Protein AF-A0A7C3X328-F1 (afdb_monomer_lite)

Radius of gyration: 36.46 Å; chains: 1; bounding box: 79×34×87 Å

Structure (mmCIF, N/CA/C/O backbone):
data_AF-A0A7C3X328-F1
#
_entry.id   AF-A0A7C3X328-F1
#
loop_
_atom_site.group_PDB
_atom_site.id
_atom_site.type_symbol
_atom_site.label_atom_id
_atom_site.label_alt_id
_atom_site.label_comp_id
_atom_site.label_asym_id
_atom_site.label_entity_id
_atom_site.label_seq_id
_atom_site.pdbx_PDB_ins_code
_atom_site.Cartn_x
_atom_site.Cartn_y
_atom_site.Cartn_z
_atom_site.occupancy
_atom_site.B_iso_or_equiv
_atom_site.auth_seq_id
_atom_site.auth_comp_id
_atom_site.auth_asym_id
_atom_site.auth_atom_id
_atom_site.pdbx_PDB_model_num
ATOM 1 N N . MET A 1 1 ? 46.454 16.426 -43.857 1.00 57.41 1 MET A N 1
ATOM 2 C CA . MET A 1 1 ? 45.225 17.200 -43.530 1.00 57.41 1 MET A CA 1
ATOM 3 C C . MET A 1 1 ? 44.021 16.887 -44.427 1.00 57.41 1 MET A C 1
ATOM 5 O O . MET A 1 1 ? 42.983 16.541 -43.884 1.00 57.41 1 MET A O 1
ATOM 9 N N . ARG A 1 2 ? 44.118 16.947 -45.769 1.00 66.56 2 ARG A N 1
ATOM 10 C CA . ARG A 1 2 ? 42.966 16.691 -46.671 1.00 66.56 2 ARG A CA 1
ATOM 11 C C . ARG A 1 2 ? 42.372 15.274 -46.568 1.00 66.56 2 ARG A C 1
ATOM 13 O O . ARG A 1 2 ? 41.157 15.140 -46.551 1.00 66.56 2 ARG A O 1
ATOM 20 N N . ALA A 1 3 ? 43.210 14.244 -46.421 1.00 64.88 3 ALA A N 1
ATOM 21 C CA . ALA A 1 3 ? 42.753 12.857 -46.271 1.00 64.88 3 ALA A CA 1
ATOM 22 C C . ALA A 1 3 ? 41.979 12.622 -44.959 1.00 64.88 3 ALA A C 1
ATOM 24 O O . ALA A 1 3 ? 40.933 11.988 -44.963 1.00 64.88 3 ALA A O 1
ATOM 25 N N . PHE A 1 4 ? 42.446 13.211 -43.851 1.00 67.94 4 PHE A N 1
ATOM 26 C CA . PHE A 1 4 ? 41.772 13.146 -42.551 1.00 67.94 4 PHE A CA 1
ATOM 27 C C . PHE A 1 4 ? 40.392 13.816 -42.577 1.00 67.94 4 PHE A C 1
ATOM 29 O O . PHE A 1 4 ? 39.436 13.264 -42.045 1.00 67.94 4 PHE A O 1
ATOM 36 N N . LEU A 1 5 ? 40.269 14.972 -43.241 1.00 73.56 5 LEU A N 1
ATOM 37 C CA . LEU A 1 5 ? 38.984 15.659 -43.405 1.00 73.56 5 LEU A CA 1
ATOM 38 C C . LEU A 1 5 ? 38.023 14.867 -44.300 1.00 73.56 5 LEU A C 1
ATOM 40 O O . LEU A 1 5 ? 36.834 14.825 -44.009 1.00 73.56 5 LEU A O 1
ATOM 44 N N . PHE A 1 6 ? 38.532 14.206 -45.344 1.00 73.25 6 PHE A N 1
ATOM 45 C CA . PHE A 1 6 ? 37.731 13.335 -46.205 1.00 73.25 6 PHE A CA 1
ATOM 46 C C . PHE A 1 6 ? 37.203 12.110 -45.445 1.00 73.25 6 PHE A C 1
ATOM 48 O O . PHE A 1 6 ? 36.004 11.868 -45.461 1.00 73.25 6 PHE A O 1
ATOM 55 N N . LEU A 1 7 ? 38.066 11.41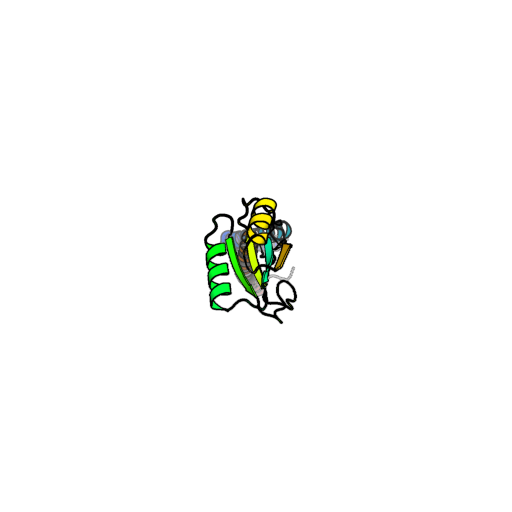3 -44.699 1.00 65.81 7 LEU A N 1
ATOM 56 C CA . LEU A 1 7 ? 37.684 10.279 -43.846 1.00 65.81 7 LEU A CA 1
ATOM 57 C C . LEU A 1 7 ? 36.681 10.683 -42.766 1.00 65.81 7 LEU A C 1
ATOM 59 O O . LEU A 1 7 ? 35.662 10.032 -42.589 1.00 65.81 7 LEU A O 1
ATOM 63 N N . SER A 1 8 ? 36.935 11.800 -42.082 1.00 70.75 8 SER A N 1
ATOM 64 C CA . SER A 1 8 ? 36.014 12.337 -41.075 1.00 70.75 8 SER A CA 1
ATOM 65 C C . SER A 1 8 ? 34.644 12.646 -41.677 1.00 70.75 8 SER A C 1
ATOM 67 O O . SER A 1 8 ? 33.624 12.334 -41.069 1.00 70.75 8 SER A O 1
ATOM 69 N N . ALA A 1 9 ? 34.613 13.252 -42.868 1.00 75.12 9 ALA A N 1
ATOM 70 C CA . ALA A 1 9 ? 33.378 13.606 -43.555 1.00 75.12 9 ALA A CA 1
ATOM 71 C C . ALA A 1 9 ? 32.614 12.371 -44.048 1.00 75.12 9 ALA A C 1
ATOM 73 O O . ALA A 1 9 ? 31.391 12.335 -43.911 1.00 75.12 9 ALA A O 1
ATOM 74 N N . ASP A 1 10 ? 33.308 11.362 -44.578 1.00 69.44 10 ASP A N 1
ATOM 75 C CA . ASP A 1 10 ? 32.685 10.131 -45.070 1.00 69.44 10 ASP A CA 1
ATOM 76 C C . ASP A 1 10 ? 32.176 9.263 -43.910 1.00 69.44 10 ASP A C 1
ATOM 78 O O . ASP A 1 10 ? 31.030 8.813 -43.932 1.00 69.44 10 ASP A O 1
ATOM 82 N N . PHE A 1 11 ? 32.931 9.191 -42.810 1.00 67.19 11 PHE A N 1
ATOM 83 C CA . PHE A 1 11 ? 32.498 8.577 -41.555 1.00 67.19 11 PHE A CA 1
ATOM 84 C C . PHE A 1 11 ? 31.273 9.283 -40.949 1.00 67.19 11 PHE A C 1
ATOM 86 O O . PHE A 1 11 ? 30.344 8.630 -40.455 1.00 67.19 11 PHE A O 1
ATOM 93 N N . LEU A 1 12 ? 31.217 10.622 -41.006 1.00 70.12 12 LEU A N 1
ATOM 94 C CA . LEU A 1 12 ? 30.035 11.391 -40.594 1.00 70.12 12 LEU A CA 1
ATOM 95 C C . LEU A 1 12 ? 28.830 11.060 -41.483 1.00 70.12 12 LEU A C 1
ATOM 97 O O . LEU A 1 12 ? 27.720 10.864 -40.987 1.00 70.12 12 LEU A O 1
ATOM 101 N N . ARG A 1 13 ? 29.048 10.955 -42.796 1.00 71.62 13 ARG A N 1
ATOM 102 C CA . ARG A 1 13 ? 28.016 10.636 -43.794 1.00 71.62 13 ARG A CA 1
ATOM 103 C C . ARG A 1 13 ? 27.502 9.202 -43.655 1.00 71.62 13 ARG A C 1
ATOM 105 O O . ARG A 1 13 ? 26.303 8.957 -43.806 1.00 71.62 13 ARG A O 1
ATOM 112 N N . ALA A 1 14 ? 28.378 8.265 -43.308 1.00 66.25 14 ALA A N 1
ATOM 113 C CA . ALA A 1 14 ? 28.040 6.882 -43.003 1.00 66.25 14 ALA A CA 1
ATOM 114 C C . ALA A 1 14 ? 27.267 6.765 -41.677 1.00 66.25 14 ALA A C 1
ATOM 116 O O . ALA A 1 14 ? 26.292 6.013 -41.601 1.00 66.25 14 ALA A O 1
ATOM 117 N N . ASN A 1 15 ? 27.614 7.565 -40.660 1.00 67.00 15 ASN A N 1
ATOM 118 C CA . ASN A 1 15 ? 26.839 7.660 -39.416 1.00 67.00 15 ASN A CA 1
ATOM 119 C C . ASN A 1 15 ? 25.475 8.338 -39.605 1.00 67.00 15 ASN A C 1
ATOM 121 O O . ASN A 1 15 ? 24.513 7.946 -38.949 1.00 67.00 15 ASN A O 1
ATOM 125 N N . LEU A 1 16 ? 25.337 9.280 -40.544 1.00 69.94 16 LEU A N 1
ATOM 126 C CA . LEU A 1 16 ? 24.045 9.870 -40.927 1.00 69.94 16 LEU A CA 1
ATOM 127 C C . LEU A 1 16 ? 23.053 8.816 -41.447 1.00 69.94 16 LEU A C 1
ATOM 129 O O . LEU A 1 16 ? 21.856 8.921 -41.189 1.00 69.94 16 LEU A O 1
ATOM 133 N N . ARG A 1 17 ? 23.524 7.733 -42.084 1.00 69.88 17 ARG A N 1
ATOM 134 C CA . ARG A 1 17 ? 22.663 6.584 -42.443 1.00 69.88 17 ARG A CA 1
ATOM 135 C C . ARG A 1 17 ? 22.173 5.796 -41.221 1.00 69.88 17 ARG A C 1
ATOM 137 O O . ARG A 1 17 ? 21.208 5.045 -41.322 1.00 69.88 17 ARG A O 1
ATOM 144 N N . GLN A 1 18 ? 22.810 5.978 -40.066 1.00 71.00 18 GLN A N 1
ATOM 145 C CA . GLN A 1 18 ? 22.408 5.425 -38.770 1.00 71.00 18 GLN A CA 1
ATOM 146 C C . GLN A 1 18 ? 21.714 6.462 -37.874 1.00 71.00 18 GLN A C 1
ATOM 148 O O . GLN A 1 18 ? 21.422 6.153 -36.716 1.00 71.00 18 GLN A O 1
ATOM 153 N N . ALA A 1 19 ? 21.398 7.656 -38.399 1.00 77.38 19 ALA A N 1
ATOM 154 C CA . ALA A 1 19 ? 20.829 8.769 -37.639 1.00 77.38 19 ALA A CA 1
ATOM 155 C C . ALA A 1 19 ? 19.599 8.363 -36.822 1.00 77.38 19 ALA A C 1
ATOM 157 O O . ALA A 1 19 ? 19.470 8.781 -35.680 1.00 77.38 19 ALA A O 1
ATOM 158 N N . LEU A 1 20 ? 18.743 7.483 -37.352 1.00 78.62 20 LEU A N 1
ATOM 159 C CA . LEU A 1 20 ? 17.569 6.993 -36.629 1.00 78.62 20 LEU A CA 1
ATOM 160 C C . LEU A 1 20 ? 17.945 6.183 -35.375 1.00 78.62 20 LEU A C 1
ATOM 162 O O . LEU A 1 20 ? 17.339 6.353 -34.326 1.00 78.62 20 LEU A O 1
ATOM 166 N N . THR A 1 21 ? 18.968 5.325 -35.457 1.00 78.00 21 THR A N 1
ATOM 167 C CA . THR A 1 21 ? 19.439 4.536 -34.302 1.00 78.00 21 THR A CA 1
ATOM 168 C C . THR A 1 21 ? 20.101 5.434 -33.257 1.00 78.00 21 THR A C 1
ATOM 170 O O . THR A 1 21 ? 19.867 5.259 -32.065 1.00 78.00 21 THR A O 1
ATOM 173 N N . ILE A 1 22 ? 20.883 6.421 -33.703 1.00 78.62 22 ILE A N 1
ATOM 174 C CA . ILE A 1 22 ? 21.538 7.400 -32.826 1.00 78.62 22 ILE A CA 1
ATOM 175 C C . ILE A 1 22 ? 20.495 8.295 -32.145 1.00 78.62 22 ILE A C 1
ATOM 177 O O . ILE A 1 22 ? 20.574 8.527 -30.945 1.00 78.62 22 ILE A O 1
ATOM 181 N N . LEU A 1 23 ? 19.479 8.745 -32.880 1.00 84.00 23 LEU A N 1
ATOM 182 C CA . LEU A 1 23 ? 18.392 9.566 -32.353 1.00 84.00 23 LEU A CA 1
ATOM 183 C C . LEU A 1 23 ? 17.562 8.800 -31.318 1.00 84.00 23 LEU A C 1
ATOM 185 O O . LEU A 1 23 ? 17.307 9.325 -30.239 1.00 84.00 23 LEU A O 1
ATOM 189 N N . VAL A 1 24 ? 17.207 7.539 -31.592 1.00 84.12 24 VAL A N 1
ATOM 190 C CA . VAL A 1 24 ? 16.523 6.669 -30.616 1.00 84.12 24 VAL A CA 1
ATOM 191 C C . VAL A 1 24 ? 17.383 6.452 -29.368 1.00 84.12 24 VAL A C 1
ATOM 193 O O . VAL A 1 24 ? 16.860 6.460 -28.253 1.00 84.12 24 VAL A O 1
ATOM 196 N N . TRP A 1 25 ? 18.699 6.307 -29.527 1.00 84.75 25 TRP A N 1
ATOM 197 C CA . TRP A 1 25 ? 19.616 6.199 -28.395 1.00 84.75 25 TRP A CA 1
ATOM 198 C C . TRP A 1 25 ? 19.654 7.484 -27.555 1.00 84.75 25 TRP A C 1
ATOM 200 O O . TRP A 1 25 ? 19.472 7.412 -26.342 1.00 84.75 25 TRP A O 1
ATOM 210 N N . ILE A 1 26 ? 19.790 8.657 -28.182 1.00 86.00 26 ILE A N 1
ATOM 211 C CA . ILE A 1 26 ? 19.769 9.962 -27.495 1.00 86.00 26 ILE A CA 1
ATOM 212 C C . ILE A 1 26 ? 18.445 10.170 -26.752 1.00 86.00 26 ILE A C 1
ATOM 214 O O . ILE A 1 26 ? 18.449 10.580 -25.592 1.00 86.00 26 ILE A O 1
ATOM 218 N N . LEU A 1 27 ? 17.312 9.844 -27.380 1.00 86.94 27 LEU A N 1
ATOM 219 C CA . LEU A 1 27 ? 16.002 9.909 -26.729 1.00 86.94 27 LEU A CA 1
ATOM 220 C C . LEU A 1 27 ? 15.921 8.968 -25.524 1.00 86.94 27 LEU A C 1
ATOM 222 O O . LEU A 1 27 ? 15.397 9.356 -24.483 1.00 86.94 27 LEU A O 1
ATOM 226 N N . SER A 1 28 ? 16.479 7.760 -25.635 1.00 84.00 28 SER A N 1
ATOM 227 C CA . SER A 1 28 ? 16.529 6.802 -24.525 1.00 84.00 28 SER A CA 1
ATOM 228 C C . SER A 1 28 ? 17.360 7.342 -23.359 1.00 84.00 28 SER A C 1
ATOM 230 O O . SER A 1 28 ? 16.921 7.259 -22.216 1.00 84.00 28 SER A O 1
ATOM 232 N N . VAL A 1 29 ? 18.516 7.958 -23.634 1.00 85.25 29 VAL A N 1
ATOM 233 C CA . VAL A 1 29 ? 19.344 8.638 -22.619 1.00 85.25 29 VAL A CA 1
ATOM 234 C C . VAL A 1 29 ? 18.558 9.762 -21.944 1.00 85.25 29 VAL A C 1
ATOM 236 O O . VAL A 1 29 ? 18.535 9.841 -20.717 1.00 85.25 29 VAL A O 1
ATOM 239 N N . GLY A 1 30 ? 17.879 10.602 -22.728 1.00 86.62 30 GLY A N 1
ATOM 240 C CA . GLY A 1 30 ? 17.029 11.668 -22.198 1.00 86.62 30 GLY A CA 1
ATOM 241 C C . GLY A 1 30 ? 15.947 1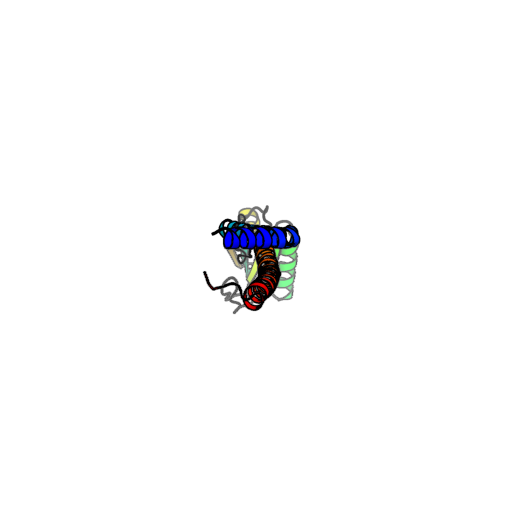1.125 -21.265 1.00 86.62 30 GLY A C 1
ATOM 242 O O . GLY A 1 30 ? 15.763 11.641 -20.167 1.00 86.62 30 GLY A O 1
ATOM 243 N N . LEU A 1 31 ? 15.296 10.027 -21.651 1.00 86.50 31 LEU A N 1
ATOM 244 C CA . LEU A 1 31 ? 14.231 9.408 -20.865 1.00 86.50 31 LEU A CA 1
ATOM 245 C C . LEU A 1 31 ? 14.747 8.786 -19.557 1.00 86.50 31 LEU A C 1
ATOM 247 O O . LEU A 1 31 ? 14.082 8.911 -18.527 1.00 86.50 31 LEU A O 1
ATOM 251 N N . VAL A 1 32 ? 15.946 8.191 -19.567 1.00 87.94 32 VAL A N 1
ATOM 252 C CA . VAL A 1 32 ? 16.636 7.721 -18.350 1.00 87.94 32 VAL A CA 1
ATOM 253 C C . VAL A 1 32 ? 16.898 8.888 -17.403 1.00 87.94 32 VAL A C 1
ATOM 255 O O . VAL A 1 32 ? 16.563 8.801 -16.220 1.00 87.94 32 VAL A O 1
ATOM 258 N N . LEU A 1 33 ? 17.461 9.986 -17.916 1.00 88.75 33 LEU A N 1
ATOM 259 C CA . LEU A 1 33 ? 17.773 11.171 -17.116 1.00 88.75 33 LEU A CA 1
ATOM 260 C C . LEU A 1 33 ? 16.504 11.777 -16.515 1.00 88.75 33 LEU A C 1
ATOM 262 O O . LEU A 1 33 ? 16.449 11.970 -15.304 1.00 88.75 33 LEU A O 1
ATOM 266 N N . SER A 1 34 ? 15.459 11.986 -17.320 1.00 84.31 34 SER A N 1
ATOM 267 C CA . SER A 1 34 ? 14.173 12.499 -16.838 1.00 84.31 34 SER A CA 1
ATOM 268 C C . SER A 1 34 ? 13.531 11.580 -15.796 1.00 84.31 34 SER A C 1
ATOM 270 O O . SER A 1 34 ? 13.004 12.070 -14.799 1.00 84.31 34 SER A O 1
ATOM 272 N N . SER A 1 35 ? 13.611 10.258 -15.977 1.00 81.88 35 SER A N 1
ATOM 273 C CA . SER A 1 35 ? 13.084 9.289 -15.006 1.00 81.88 35 SER A CA 1
ATOM 274 C C . SER A 1 35 ? 13.870 9.320 -13.693 1.00 81.88 35 SER A C 1
ATOM 276 O O . SER A 1 35 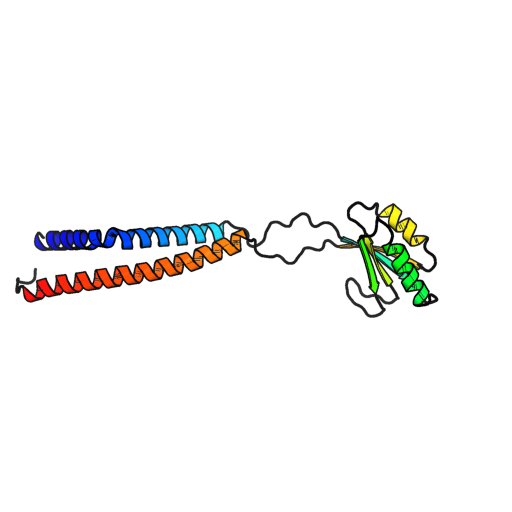? 13.273 9.283 -12.619 1.00 81.88 35 SER A O 1
ATOM 278 N N . ALA A 1 36 ? 15.197 9.458 -13.752 1.00 82.56 36 ALA A N 1
ATOM 279 C CA . ALA A 1 36 ? 16.036 9.621 -12.567 1.00 82.56 36 ALA A CA 1
ATOM 280 C C . ALA A 1 36 ? 15.720 10.929 -11.821 1.00 82.56 36 ALA A C 1
ATOM 282 O O . ALA A 1 36 ? 15.587 10.924 -10.597 1.00 82.56 36 ALA A O 1
ATOM 283 N N . THR A 1 37 ? 15.530 12.036 -12.546 1.00 85.75 37 THR A N 1
ATOM 284 C CA . THR A 1 37 ? 15.116 13.316 -11.951 1.00 85.75 37 THR A CA 1
ATOM 285 C C . THR A 1 37 ? 13.733 13.208 -11.308 1.00 85.75 37 THR A C 1
ATOM 287 O O . THR A 1 37 ? 13.536 13.688 -10.193 1.00 85.75 37 THR A O 1
ATOM 290 N N . ALA A 1 38 ? 12.789 12.523 -11.959 1.00 82.69 38 ALA A N 1
ATOM 291 C CA . ALA A 1 38 ? 11.463 12.272 -11.402 1.00 82.69 38 ALA A CA 1
ATOM 292 C C . ALA A 1 38 ? 11.534 11.432 -10.117 1.00 82.69 38 ALA A C 1
ATOM 294 O O . ALA A 1 38 ? 10.875 11.761 -9.136 1.00 82.69 38 ALA A O 1
ATOM 295 N N . LEU A 1 39 ? 12.371 10.392 -10.075 1.00 85.06 39 LEU A N 1
ATOM 296 C CA . LEU A 1 39 ? 12.578 9.581 -8.869 1.00 85.06 39 LEU A CA 1
ATOM 297 C C . LEU A 1 39 ? 13.190 10.367 -7.708 1.00 85.06 39 LEU A C 1
ATOM 299 O O . LEU A 1 39 ? 12.885 10.068 -6.553 1.00 85.06 39 LEU A O 1
ATOM 303 N N . TRP A 1 40 ? 14.038 11.351 -8.010 1.00 83.00 40 TRP A N 1
ATOM 304 C CA . TRP A 1 40 ? 14.625 12.233 -7.005 1.00 83.00 40 TRP A CA 1
ATOM 305 C C . TRP A 1 40 ? 13.610 13.242 -6.454 1.00 83.00 40 TRP A C 1
ATOM 307 O O . TRP A 1 40 ? 13.591 13.498 -5.253 1.00 83.00 40 TRP A O 1
ATOM 317 N N . ALA A 1 41 ? 12.733 13.772 -7.311 1.00 83.19 41 ALA A N 1
ATOM 318 C CA . ALA A 1 41 ? 11.695 14.723 -6.917 1.00 83.19 41 ALA A CA 1
ATOM 319 C C . ALA A 1 41 ? 10.493 14.064 -6.215 1.00 83.19 41 ALA A C 1
ATOM 321 O O . ALA A 1 41 ? 9.816 14.703 -5.409 1.00 83.19 41 ALA A O 1
ATOM 322 N N . LEU A 1 42 ? 10.199 12.797 -6.521 1.00 78.88 42 LEU A N 1
ATOM 323 C CA . LEU A 1 42 ? 9.078 12.083 -5.919 1.00 78.88 42 LEU A CA 1
ATOM 324 C C . LEU A 1 42 ? 9.406 11.673 -4.474 1.00 78.88 42 LEU A C 1
ATOM 326 O O . LEU A 1 42 ? 10.428 11.021 -4.232 1.00 78.88 42 LEU A O 1
ATOM 330 N N . PRO A 1 43 ? 8.518 11.960 -3.506 1.00 74.25 43 PRO A N 1
ATOM 331 C CA . PRO A 1 43 ? 8.723 11.522 -2.133 1.00 74.25 43 PRO A CA 1
ATOM 332 C C . PRO A 1 43 ? 8.752 9.985 -2.056 1.00 74.25 43 PRO A C 1
ATOM 334 O O . PRO A 1 43 ? 8.135 9.289 -2.871 1.00 74.25 43 PRO A O 1
ATOM 337 N N . LEU A 1 44 ? 9.514 9.433 -1.102 1.00 70.31 44 LEU A N 1
ATOM 338 C CA . LEU A 1 44 ? 9.607 7.974 -0.898 1.00 70.31 44 LEU A CA 1
ATOM 339 C C . LEU A 1 44 ? 8.246 7.364 -0.586 1.00 70.31 44 LEU A C 1
ATOM 341 O O . LEU A 1 44 ? 7.913 6.294 -1.095 1.00 70.31 44 LEU A O 1
ATOM 345 N N . TYR A 1 45 ? 7.453 8.103 0.175 1.00 66.25 45 TYR A N 1
ATOM 346 C CA . TYR A 1 45 ? 6.130 7.717 0.613 1.00 66.25 45 TYR A CA 1
ATOM 347 C C . TYR A 1 45 ? 5.168 8.875 0.360 1.00 66.25 45 TYR A C 1
ATOM 349 O O . TYR A 1 45 ? 5.589 10.035 0.403 1.00 66.25 45 TYR A O 1
ATOM 357 N N . PRO A 1 46 ? 3.893 8.594 0.054 1.00 65.56 46 PRO A N 1
ATOM 358 C CA . PRO A 1 46 ? 2.885 9.639 0.010 1.00 65.56 46 PRO A CA 1
ATOM 359 C C . PRO A 1 46 ? 2.869 10.388 1.347 1.00 65.56 46 PRO A C 1
ATOM 361 O O . PRO A 1 46 ? 3.141 9.800 2.396 1.00 65.56 46 PRO A O 1
ATOM 364 N N . ALA A 1 47 ? 2.556 11.687 1.299 1.00 62.72 47 ALA A N 1
ATOM 365 C CA . ALA A 1 47 ? 2.316 12.458 2.512 1.00 62.72 47 ALA A CA 1
ATOM 366 C C . ALA A 1 47 ? 1.302 11.698 3.384 1.00 62.72 47 ALA A C 1
ATOM 368 O O . ALA A 1 47 ? 0.367 11.113 2.819 1.00 62.72 47 ALA A O 1
ATOM 369 N N . PRO A 1 48 ? 1.487 11.663 4.717 1.00 58.62 48 PRO A N 1
ATOM 370 C CA . PRO A 1 48 ? 0.529 11.016 5.596 1.00 58.62 48 PRO A CA 1
ATOM 371 C C . PRO A 1 48 ? -0.837 11.636 5.306 1.00 58.62 48 PRO A C 1
ATOM 373 O O . PRO A 1 48 ? -1.051 12.822 5.552 1.00 58.62 48 PRO A O 1
ATOM 376 N N . LYS A 1 49 ? -1.745 10.857 4.700 1.00 57.50 49 LYS A N 1
ATOM 377 C CA . LYS A 1 49 ? -3.158 11.237 4.681 1.00 57.50 49 LYS A CA 1
ATOM 378 C C . LYS A 1 49 ? -3.549 11.395 6.137 1.00 57.50 49 LYS A C 1
ATOM 380 O O . LYS A 1 49 ? -3.159 10.535 6.922 1.00 57.50 49 LYS A O 1
ATOM 385 N N . GLU A 1 50 ? -4.265 12.471 6.466 1.00 54.06 50 GLU A N 1
ATOM 386 C CA . GLU A 1 50 ? -4.818 12.686 7.803 1.00 54.06 50 GLU A CA 1
ATOM 387 C C . GLU A 1 50 ? -5.416 11.374 8.295 1.00 54.06 50 GLU A C 1
ATOM 389 O O . GLU A 1 50 ? -6.417 10.872 7.777 1.00 54.06 50 GLU A O 1
ATOM 394 N N . THR A 1 51 ? -4.688 10.750 9.210 1.00 58.66 51 THR A N 1
ATOM 395 C CA . THR A 1 51 ? -5.018 9.435 9.701 1.00 58.66 51 THR A CA 1
ATOM 396 C C . THR A 1 51 ? -6.268 9.621 10.537 1.00 58.66 51 THR A C 1
ATOM 398 O O . THR A 1 51 ? -6.231 10.333 11.541 1.00 58.66 51 THR A O 1
ATOM 401 N N . GLN A 1 52 ? -7.388 9.035 10.114 1.00 60.66 52 GLN A N 1
ATOM 402 C CA . GLN A 1 52 ? -8.586 9.089 10.939 1.00 60.66 52 GLN A CA 1
ATOM 403 C C . GLN A 1 52 ? -8.265 8.387 12.267 1.00 60.66 52 GLN A C 1
ATOM 405 O O . GLN A 1 52 ? -7.746 7.265 12.247 1.00 60.66 52 GLN A O 1
ATOM 410 N N . PRO A 1 53 ? -8.486 9.041 13.419 1.00 66.94 53 PRO A N 1
ATOM 411 C CA . PRO A 1 53 ? -8.235 8.411 14.701 1.00 66.94 53 PRO A CA 1
ATOM 412 C C . PRO A 1 53 ? -9.179 7.217 14.850 1.00 66.94 53 PRO A C 1
ATOM 414 O O . PRO A 1 53 ? -10.400 7.378 14.830 1.00 66.94 53 PRO A O 1
ATOM 417 N N . HIS A 1 54 ? -8.618 6.020 15.015 1.00 73.44 54 HIS A N 1
ATOM 418 C CA . HIS A 1 54 ? -9.394 4.856 15.415 1.00 73.44 54 HIS A CA 1
ATOM 419 C C . HIS A 1 54 ? -9.736 5.033 16.889 1.00 73.44 54 HIS A C 1
ATOM 421 O O . HIS A 1 54 ? -8.867 4.991 17.768 1.00 73.44 54 HIS A O 1
ATOM 427 N N . ARG A 1 55 ? -11.013 5.292 17.152 1.00 83.25 55 ARG A N 1
ATOM 428 C CA . ARG A 1 55 ? -11.536 5.467 18.503 1.00 83.25 55 ARG A CA 1
ATOM 429 C C . ARG A 1 55 ? -12.076 4.128 18.973 1.00 83.25 55 ARG A C 1
ATOM 431 O O . ARG A 1 55 ? -13.058 3.620 18.434 1.00 83.25 55 ARG A O 1
ATOM 438 N N . LEU A 1 56 ? -11.406 3.568 19.967 1.00 86.06 56 LEU A N 1
ATOM 439 C CA . LEU A 1 56 ? -11.690 2.265 20.540 1.00 86.06 56 LEU A CA 1
ATOM 440 C C . LEU A 1 56 ? -12.199 2.439 21.975 1.00 86.06 56 LEU A C 1
ATOM 442 O O . LEU A 1 56 ? -11.712 3.276 22.735 1.00 86.06 56 LEU A O 1
ATOM 446 N N . PHE A 1 57 ? -13.164 1.624 22.371 1.00 88.19 57 PHE A N 1
ATOM 447 C CA . PHE A 1 57 ? -13.549 1.436 23.761 1.00 88.19 57 PHE A CA 1
ATOM 448 C C . PHE A 1 57 ? -13.221 0.017 24.189 1.00 88.19 57 PHE A C 1
ATOM 450 O O . PHE A 1 57 ? -13.593 -0.946 23.522 1.00 88.19 57 PHE A O 1
ATOM 457 N N . PHE A 1 58 ? -12.565 -0.105 25.334 1.00 87.81 58 PHE A N 1
ATOM 458 C CA . PHE A 1 58 ? -12.371 -1.370 26.020 1.00 87.81 58 PHE A CA 1
ATOM 459 C C . PHE A 1 58 ? -13.420 -1.500 27.114 1.00 87.81 58 PHE A C 1
ATOM 461 O O . PHE A 1 58 ? -13.443 -0.708 28.060 1.00 87.81 58 PHE A O 1
ATOM 468 N N . LEU A 1 59 ? -14.299 -2.485 26.965 1.00 88.50 59 LEU A N 1
ATOM 469 C CA . LEU A 1 59 ? -15.322 -2.826 27.942 1.00 88.50 59 LEU A CA 1
ATOM 470 C C . LEU A 1 59 ? -14.849 -4.034 28.727 1.00 88.50 59 LEU A C 1
ATOM 472 O O . LEU A 1 59 ? -14.840 -5.153 28.215 1.00 88.50 59 LEU A O 1
ATOM 476 N N . THR A 1 60 ? -14.459 -3.807 29.969 1.00 87.38 60 THR A N 1
ATOM 477 C CA . THR A 1 60 ? -14.182 -4.894 30.898 1.00 87.38 60 THR A CA 1
ATOM 478 C C . THR A 1 60 ? -15.509 -5.522 31.308 1.00 87.38 60 THR A C 1
ATOM 480 O O . THR A 1 60 ? -16.447 -4.814 31.692 1.00 87.38 60 THR A O 1
ATOM 483 N N . LEU A 1 61 ? -15.613 -6.841 31.168 1.00 87.12 61 LEU A N 1
ATOM 484 C CA . LEU A 1 61 ? -16.833 -7.594 31.443 1.00 87.12 61 LEU A CA 1
ATOM 485 C C . LEU A 1 61 ? -16.757 -8.253 32.822 1.00 87.12 61 LEU A C 1
ATOM 487 O O . LEU A 1 61 ? -15.699 -8.702 33.258 1.00 87.12 61 LEU A O 1
ATOM 491 N N . SER A 1 62 ? -17.901 -8.357 33.494 1.00 84.75 62 SER A N 1
ATOM 492 C CA . SER A 1 62 ? -18.013 -9.079 34.761 1.00 84.75 62 SER A CA 1
ATOM 493 C C . SER A 1 62 ? -17.627 -10.558 34.595 1.00 84.75 62 SER A C 1
ATOM 495 O O . SER A 1 62 ? -18.095 -11.209 33.655 1.00 84.75 62 SER A O 1
ATOM 497 N N . PRO A 1 63 ? -16.853 -11.142 35.529 1.00 81.06 63 PRO A N 1
ATOM 498 C CA . PRO A 1 63 ? -16.479 -12.556 35.478 1.00 81.06 63 PRO A CA 1
ATOM 499 C C . PRO A 1 63 ? -17.677 -13.504 35.651 1.00 81.06 63 PRO A C 1
ATOM 501 O O . PRO A 1 63 ? -17.562 -14.690 35.358 1.00 81.06 63 PRO A O 1
ATOM 504 N N . LEU A 1 64 ? -18.820 -12.988 36.116 1.00 83.31 64 LEU A N 1
ATOM 505 C CA . LEU A 1 64 ? -20.048 -13.752 36.347 1.00 83.31 64 LEU A CA 1
ATOM 506 C C . LEU A 1 64 ? -20.892 -13.956 35.080 1.00 83.31 64 LEU A C 1
ATOM 508 O O . LEU A 1 64 ? -21.848 -14.725 35.116 1.00 83.31 64 LEU A O 1
ATOM 512 N N . LEU A 1 65 ? -20.567 -13.272 33.978 1.00 83.69 65 LEU A N 1
ATOM 513 C CA . LEU A 1 65 ? -21.292 -13.427 32.719 1.00 83.69 65 LEU A CA 1
ATOM 514 C C . LEU A 1 65 ? -20.974 -14.767 32.054 1.00 83.69 65 LEU A C 1
ATOM 516 O O . LEU A 1 65 ? -19.809 -15.151 31.888 1.00 83.69 65 LEU A O 1
ATOM 520 N N . SER A 1 66 ? -22.025 -15.434 31.590 1.00 85.94 66 SER A N 1
ATOM 521 C CA . SER A 1 66 ? -21.911 -16.605 30.724 1.00 85.94 66 SER A CA 1
ATOM 522 C C . SER A 1 66 ? -21.477 -16.217 29.305 1.00 85.94 66 SER A C 1
ATOM 524 O O . SER A 1 66 ? -21.712 -15.103 28.837 1.00 85.94 66 SER A O 1
ATOM 526 N N . GLU A 1 67 ? -20.880 -17.153 28.565 1.00 83.56 67 GLU A N 1
ATOM 527 C CA . GLU A 1 67 ? -20.457 -16.916 27.174 1.00 83.56 67 GLU A CA 1
ATOM 528 C C . GLU A 1 67 ? -21.625 -16.533 26.254 1.00 83.56 67 GLU A C 1
ATOM 530 O O . GLU A 1 67 ? -21.471 -15.701 25.357 1.00 83.56 67 GLU A O 1
ATOM 535 N N . ALA A 1 68 ? -22.815 -17.085 26.506 1.00 87.12 68 ALA A N 1
ATOM 536 C CA . ALA A 1 68 ? -24.029 -16.749 25.769 1.00 87.12 68 ALA A CA 1
ATOM 537 C C . ALA A 1 68 ? -24.451 -15.288 26.000 1.00 87.12 68 ALA A C 1
ATOM 539 O O . ALA A 1 68 ? -24.821 -14.590 25.053 1.00 87.12 68 ALA A O 1
ATOM 540 N N . GLU A 1 69 ? -24.357 -14.800 27.239 1.00 88.06 69 GLU A N 1
ATOM 541 C CA . GLU A 1 69 ? -24.664 -13.407 27.582 1.00 88.06 69 GLU A CA 1
ATOM 542 C C . GLU A 1 69 ? -23.633 -12.442 27.001 1.00 88.06 69 GLU A C 1
ATOM 544 O O . GLU A 1 69 ? -24.013 -11.411 26.449 1.00 88.06 69 GLU A O 1
ATOM 549 N N . ILE A 1 70 ? -22.348 -12.802 27.050 1.00 86.00 70 ILE A N 1
ATOM 550 C CA . ILE A 1 70 ? -21.258 -12.029 26.439 1.00 86.00 70 ILE A CA 1
ATOM 551 C C . ILE A 1 70 ? -21.472 -11.912 24.927 1.00 86.00 70 ILE A C 1
ATOM 553 O O . ILE A 1 70 ? -21.396 -10.819 24.364 1.00 86.00 70 ILE A O 1
ATOM 557 N N . THR A 1 71 ? -21.801 -13.026 24.273 1.00 87.00 71 THR A N 1
ATOM 558 C CA . THR A 1 71 ? -22.080 -13.064 22.834 1.00 87.00 71 THR A CA 1
ATOM 559 C C . THR A 1 71 ? -23.272 -12.175 22.498 1.00 87.00 71 THR A C 1
ATOM 561 O O . THR A 1 71 ? -23.181 -11.318 21.620 1.00 87.00 71 THR A O 1
ATOM 564 N N . LYS A 1 72 ? -24.379 -12.309 23.239 1.00 90.62 72 LYS A N 1
ATOM 565 C CA . LYS A 1 72 ? -25.578 -11.477 23.067 1.00 90.62 72 LYS A CA 1
ATOM 566 C C . LYS A 1 72 ? -25.277 -9.989 23.257 1.00 90.62 72 LYS A C 1
ATOM 568 O O . LYS A 1 72 ? -25.770 -9.168 22.483 1.00 90.62 72 LYS A O 1
ATOM 573 N N . LEU A 1 73 ? -24.467 -9.640 24.254 1.00 89.75 73 LEU A N 1
ATOM 574 C CA . LEU A 1 73 ? -24.026 -8.270 24.504 1.00 89.75 73 LEU A CA 1
ATOM 575 C C . LEU A 1 73 ? -23.205 -7.733 23.323 1.00 89.75 73 LEU A C 1
ATOM 577 O O . LEU A 1 73 ? -23.492 -6.639 22.842 1.00 89.75 73 LEU A O 1
ATOM 581 N N . GLY A 1 74 ? -22.270 -8.525 22.791 1.00 88.62 74 GLY A N 1
ATOM 582 C CA . GLY A 1 74 ? -21.501 -8.164 21.597 1.00 88.62 74 GLY A CA 1
ATOM 583 C C . GLY A 1 74 ? -22.380 -7.915 20.368 1.00 88.62 74 GLY A C 1
ATOM 584 O O . GLY A 1 74 ? -22.245 -6.872 19.734 1.00 88.62 74 GLY A O 1
ATOM 585 N N . TRP A 1 75 ? -23.341 -8.801 20.078 1.00 90.81 75 TRP A N 1
ATOM 586 C CA . TRP A 1 75 ? -24.309 -8.603 18.983 1.00 90.81 75 TRP A CA 1
ATOM 587 C C . TRP A 1 75 ? -25.186 -7.367 19.185 1.00 90.81 75 TRP A C 1
ATOM 589 O O . TRP A 1 75 ? -25.480 -6.650 18.230 1.00 90.81 75 TRP A O 1
ATOM 599 N N . THR A 1 76 ? -25.589 -7.0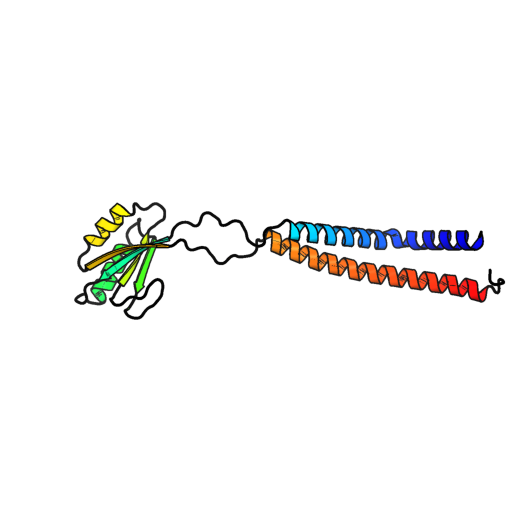98 20.428 1.00 91.50 76 THR A N 1
ATOM 600 C CA . THR A 1 76 ? -26.404 -5.924 20.761 1.00 91.50 76 THR A CA 1
ATOM 601 C C . THR A 1 76 ? -25.634 -4.642 20.462 1.00 91.50 76 THR A C 1
ATOM 603 O O . THR A 1 76 ? -26.165 -3.760 19.795 1.00 91.50 76 THR A O 1
ATOM 606 N N . ILE A 1 77 ? -24.375 -4.555 20.892 1.00 91.31 77 ILE A N 1
ATOM 607 C CA . ILE A 1 77 ? -23.519 -3.389 20.635 1.00 91.31 77 ILE A CA 1
ATOM 608 C C . ILE A 1 77 ? -23.214 -3.257 19.141 1.00 91.31 77 ILE A C 1
ATOM 610 O O . ILE A 1 77 ? -23.258 -2.156 18.605 1.00 91.31 77 ILE A O 1
ATOM 614 N N . TRP A 1 78 ? -22.953 -4.368 18.451 1.00 91.06 78 TRP A N 1
ATOM 615 C CA . TRP A 1 78 ? -22.668 -4.360 17.014 1.00 91.06 78 TRP A CA 1
ATOM 616 C C . TRP A 1 78 ? -23.853 -3.875 16.168 1.00 91.06 78 TRP A C 1
ATOM 618 O O . TRP A 1 78 ? -23.658 -3.322 15.092 1.00 91.06 78 TRP A O 1
ATOM 628 N N . SER A 1 79 ? -25.084 -4.034 16.661 1.00 91.44 79 SER A N 1
ATOM 629 C CA . SER A 1 79 ? -26.284 -3.537 15.977 1.00 91.44 79 SER A CA 1
ATOM 630 C C . SER A 1 79 ? -26.465 -2.012 16.036 1.00 91.44 79 SER A C 1
ATOM 632 O O . SER A 1 79 ? -27.365 -1.481 15.384 1.00 91.44 79 SER A O 1
ATOM 634 N N . TRP A 1 80 ? -25.654 -1.295 16.821 1.00 92.50 80 TRP A N 1
ATOM 635 C CA . TRP A 1 80 ? -25.761 0.157 16.959 1.00 92.50 80 TRP A CA 1
ATOM 636 C C . TRP A 1 80 ? -25.134 0.880 15.757 1.00 92.50 80 TRP A C 1
ATOM 638 O O . TRP A 1 80 ? -24.009 0.559 15.377 1.00 92.50 80 TRP A O 1
ATOM 648 N N . PRO A 1 81 ? -25.801 1.899 15.182 1.00 87.88 81 PRO A N 1
ATOM 649 C CA . PRO A 1 81 ? -25.281 2.629 14.022 1.00 87.88 81 PRO A CA 1
ATOM 650 C C . PRO A 1 81 ? -24.002 3.422 14.326 1.00 87.88 81 PRO A C 1
ATOM 652 O O . PRO A 1 81 ? -23.255 3.772 13.415 1.00 87.88 81 PRO A O 1
ATOM 655 N N . GLU A 1 82 ? -23.738 3.721 15.598 1.00 90.50 82 GLU A N 1
ATOM 656 C CA . GLU A 1 82 ? -22.540 4.428 16.048 1.00 90.50 82 GLU A CA 1
ATOM 657 C C . GLU A 1 82 ? -21.297 3.528 16.143 1.00 90.50 82 GLU A C 1
ATOM 659 O O . GLU A 1 82 ? -20.198 4.031 16.395 1.00 90.50 82 GLU A O 1
ATOM 664 N N . ILE A 1 83 ? -21.453 2.213 15.964 1.00 89.75 83 ILE A N 1
ATOM 665 C CA . ILE A 1 83 ? -20.397 1.215 16.128 1.00 89.75 83 ILE A CA 1
ATOM 666 C C . ILE A 1 83 ? -19.984 0.666 14.762 1.00 89.75 83 ILE A C 1
ATOM 668 O O . ILE A 1 83 ? -20.803 0.168 13.998 1.00 89.75 83 ILE A O 1
ATOM 672 N N . ALA A 1 84 ? -18.690 0.745 14.458 1.00 87.25 84 ALA A N 1
ATOM 673 C CA . ALA A 1 84 ? -18.119 0.209 13.227 1.00 87.25 84 ALA A CA 1
ATOM 674 C C . ALA A 1 84 ? -17.754 -1.275 13.367 1.00 87.25 84 ALA A C 1
ATOM 676 O O . ALA A 1 84 ? -17.962 -2.066 12.446 1.00 87.25 84 ALA A O 1
ATOM 677 N N . TRP A 1 85 ? -17.204 -1.658 14.522 1.00 87.38 85 TRP A N 1
ATOM 678 C CA . TRP A 1 85 ? -16.707 -3.010 14.757 1.00 87.38 85 TRP A CA 1
ATOM 679 C C . TRP A 1 85 ? -16.776 -3.396 16.235 1.00 87.38 85 TRP A C 1
ATOM 681 O O . TRP A 1 85 ? -16.649 -2.553 17.123 1.00 87.38 85 TRP A O 1
ATOM 691 N N . VAL A 1 86 ? -16.950 -4.690 16.501 1.00 89.75 86 VAL A N 1
ATOM 692 C CA . VAL A 1 86 ? -16.892 -5.272 17.845 1.00 89.75 86 VAL A CA 1
ATOM 693 C C . VAL A 1 86 ? -16.015 -6.515 17.795 1.00 89.75 86 VAL A C 1
ATOM 695 O O . VAL A 1 86 ? -16.200 -7.379 16.942 1.00 89.75 86 VAL A O 1
ATOM 698 N N . SER A 1 87 ? -15.069 -6.625 18.722 1.00 87.38 87 SER A N 1
ATOM 699 C CA . SER A 1 87 ? -14.184 -7.778 18.846 1.00 87.38 87 SER A CA 1
ATOM 700 C C . SER A 1 87 ? -14.090 -8.250 20.288 1.00 87.38 87 SER A C 1
ATOM 702 O O . SER A 1 87 ? -14.010 -7.447 21.213 1.00 87.38 87 SER A O 1
ATOM 704 N N . PHE A 1 88 ? -14.017 -9.562 20.480 1.00 85.81 88 PHE A N 1
ATOM 705 C CA . PHE A 1 88 ? -13.743 -10.163 21.783 1.00 85.81 88 PHE A CA 1
ATOM 706 C C . PHE A 1 88 ? -12.229 -10.286 21.992 1.00 85.81 88 PHE A C 1
ATOM 708 O O . PHE A 1 88 ? -11.490 -10.551 21.037 1.00 85.81 88 PHE A O 1
ATOM 715 N N . ARG A 1 89 ? -11.776 -10.053 23.224 1.00 83.31 89 ARG A N 1
ATOM 716 C CA . ARG A 1 89 ? -10.398 -10.264 23.677 1.00 83.31 89 ARG A CA 1
ATOM 717 C C . ARG A 1 89 ? -10.409 -11.083 24.957 1.00 83.31 89 ARG A C 1
ATOM 719 O O . ARG A 1 89 ? -11.148 -10.775 25.903 1.00 83.31 89 ARG A O 1
ATOM 726 N N . PHE A 1 90 ? -9.590 -12.122 24.981 1.00 73.69 90 PHE A N 1
ATOM 727 C CA . PHE A 1 90 ? -9.447 -13.009 26.124 1.00 73.69 90 PHE A CA 1
ATOM 728 C C . PHE A 1 90 ? -8.219 -12.641 26.970 1.00 73.69 90 PHE A C 1
ATOM 730 O O . PHE A 1 90 ? -7.279 -12.014 26.472 1.00 73.69 90 PHE A O 1
ATOM 737 N N . PRO A 1 91 ? -8.213 -13.023 28.261 1.00 73.88 91 PRO A N 1
ATOM 738 C CA . PRO A 1 91 ? -7.054 -12.832 29.123 1.00 73.88 91 PRO A CA 1
ATOM 739 C C . PRO A 1 91 ? -5.788 -13.446 28.508 1.00 73.88 91 PRO A C 1
ATOM 741 O O . PRO A 1 91 ? -5.808 -14.603 28.087 1.00 73.88 91 PRO A O 1
ATOM 744 N N . GLY A 1 92 ? -4.692 -12.687 28.479 1.00 69.62 92 GLY A N 1
ATOM 745 C CA . GLY A 1 92 ? -3.407 -13.120 27.909 1.00 69.62 92 GLY A CA 1
ATOM 746 C C . GLY A 1 92 ? -3.157 -12.693 26.458 1.00 69.62 92 GLY A C 1
ATOM 747 O O . GLY A 1 92 ? -2.062 -12.922 25.943 1.00 69.62 92 GLY A O 1
ATOM 748 N N . GLU A 1 93 ? -4.122 -12.043 25.803 1.00 73.12 93 GLU A N 1
ATOM 749 C CA . GLU A 1 93 ? -3.887 -11.358 24.529 1.00 73.12 93 GLU A CA 1
ATOM 750 C C . GLU A 1 93 ? -3.156 -10.023 24.746 1.00 73.12 93 GLU A C 1
ATOM 752 O O . GLU A 1 93 ? -3.461 -9.284 25.682 1.00 73.12 93 GLU A O 1
ATOM 757 N N . ASN A 1 94 ? -2.192 -9.721 23.866 1.00 69.88 94 ASN A N 1
ATOM 758 C CA . ASN A 1 94 ? -1.277 -8.577 23.996 1.00 69.88 94 ASN A CA 1
ATOM 759 C C . ASN A 1 94 ? -1.520 -7.447 22.974 1.00 69.88 94 ASN A C 1
ATOM 761 O O . ASN A 1 94 ? -0.754 -6.488 22.953 1.00 69.88 94 ASN A O 1
ATOM 765 N N . 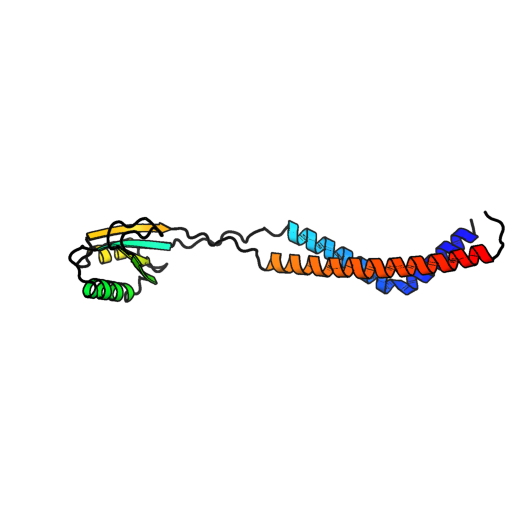ASP A 1 95 ? -2.533 -7.551 22.107 1.00 59.28 95 ASP A N 1
ATOM 766 C CA . ASP A 1 95 ? -2.800 -6.576 21.037 1.00 59.28 95 ASP A CA 1
ATOM 767 C C . ASP A 1 95 ? -4.271 -6.113 21.079 1.00 59.28 95 ASP A C 1
ATOM 769 O O . ASP A 1 95 ? -5.185 -6.948 20.992 1.00 59.28 95 ASP A O 1
ATOM 773 N N . PRO A 1 96 ? -4.568 -4.802 21.201 1.00 62.53 96 PRO A N 1
ATOM 774 C CA . PRO A 1 96 ? -3.660 -3.638 21.225 1.00 62.53 96 PRO A CA 1
ATOM 775 C C . PRO A 1 96 ? -3.012 -3.309 22.578 1.00 62.53 96 PRO A C 1
ATOM 777 O O . PRO A 1 96 ? -2.057 -2.537 22.609 1.00 62.53 96 PRO A O 1
ATOM 780 N N . GLU A 1 97 ? -3.510 -3.874 23.676 1.00 65.81 97 GLU A N 1
ATOM 781 C CA . GLU A 1 97 ? -2.948 -3.753 25.026 1.00 65.81 97 GLU A CA 1
ATOM 782 C C . GLU A 1 97 ? -3.051 -5.113 25.736 1.00 65.81 97 GLU A C 1
ATOM 784 O O . GLU A 1 97 ? -3.875 -5.938 25.339 1.00 65.81 97 GLU A O 1
ATOM 789 N N . PRO A 1 98 ? -2.232 -5.388 26.767 1.00 71.19 98 PRO A N 1
ATOM 790 C CA . PRO A 1 98 ? -2.358 -6.613 27.547 1.00 71.19 98 PRO A CA 1
ATOM 791 C C . PRO A 1 98 ? -3.658 -6.613 28.360 1.00 71.19 98 PRO A C 1
ATOM 793 O O . PRO A 1 98 ? -3.863 -5.765 29.232 1.00 71.19 98 PRO A O 1
ATOM 796 N N . PHE A 1 99 ? -4.519 -7.603 28.121 1.00 68.94 99 PHE A N 1
ATOM 797 C CA . PHE A 1 99 ? -5.769 -7.771 28.865 1.00 68.94 99 PHE A CA 1
ATOM 798 C C . PHE A 1 99 ? -5.623 -8.844 29.949 1.00 68.94 99 PHE A C 1
ATOM 800 O O . PHE A 1 99 ? -5.254 -9.986 29.674 1.00 68.94 99 PHE A O 1
ATOM 807 N N . GLN A 1 100 ? -5.941 -8.485 31.195 1.00 72.81 100 GLN A N 1
ATOM 808 C CA . GLN A 1 100 ? -5.990 -9.430 32.323 1.00 72.81 100 GLN A CA 1
ATOM 809 C C . GLN A 1 100 ? -7.391 -10.022 32.535 1.00 72.81 100 GLN A C 1
ATOM 811 O O . GLN A 1 100 ? -7.540 -11.078 33.143 1.00 72.81 100 GLN A O 1
ATOM 816 N N . GLU A 1 101 ? -8.417 -9.363 31.999 1.00 78.50 101 GLU A N 1
ATOM 817 C CA . GLU A 1 101 ? -9.825 -9.719 32.161 1.00 78.50 101 GLU A CA 1
ATOM 818 C C . GLU A 1 101 ? -10.505 -9.844 30.792 1.00 78.50 101 GLU A C 1
ATOM 820 O O . GLU A 1 101 ? -10.023 -9.318 29.784 1.00 78.50 101 GLU A O 1
ATOM 825 N N . ARG A 1 102 ? -11.647 -10.544 30.746 1.00 83.81 102 ARG A N 1
ATOM 826 C CA . ARG A 1 102 ? -12.452 -10.679 29.523 1.00 83.81 102 ARG A CA 1
ATOM 827 C C . ARG A 1 102 ? -12.905 -9.293 29.069 1.00 83.81 102 ARG A C 1
ATOM 829 O O . ARG A 1 102 ? -13.607 -8.600 29.807 1.00 83.81 102 ARG A O 1
ATOM 836 N N . THR A 1 103 ? -12.506 -8.902 27.864 1.00 85.62 103 THR A N 1
ATOM 837 C CA . THR A 1 103 ? -12.691 -7.534 27.374 1.00 85.62 103 THR A CA 1
ATOM 838 C C . THR A 1 103 ? -13.371 -7.538 26.010 1.00 85.62 103 THR A C 1
ATOM 840 O O . THR A 1 103 ? -13.007 -8.304 25.118 1.00 85.62 103 THR A O 1
ATOM 843 N N . LEU A 1 104 ? -14.365 -6.669 25.834 1.00 87.50 104 LEU A N 1
ATOM 844 C CA . LEU A 1 104 ? -14.937 -6.360 24.527 1.00 87.50 104 LEU A CA 1
ATOM 845 C C . LEU A 1 104 ? -14.264 -5.098 23.982 1.00 87.50 104 LEU A C 1
ATOM 847 O O . LEU A 1 104 ? -14.274 -4.055 24.635 1.00 87.50 104 LEU A O 1
ATOM 851 N N . VAL A 1 105 ? -13.692 -5.181 22.789 1.00 88.25 105 VAL A N 1
ATOM 852 C CA . VAL A 1 105 ? -13.150 -4.036 22.056 1.00 88.25 105 VAL A CA 1
ATOM 853 C C . VAL A 1 105 ? -14.223 -3.541 21.103 1.00 88.25 105 VAL A C 1
ATOM 855 O O . VAL A 1 105 ? -14.714 -4.302 20.271 1.00 88.25 105 VAL A O 1
ATOM 858 N N . VAL A 1 106 ? -14.581 -2.271 21.214 1.00 89.25 106 VAL A N 1
ATOM 859 C CA . VAL A 1 106 ? -15.608 -1.636 20.391 1.00 89.25 106 VAL A CA 1
ATOM 860 C C . VAL A 1 106 ? -14.985 -0.486 19.627 1.00 89.25 106 VAL A C 1
ATOM 862 O O . VAL A 1 106 ? -14.409 0.414 20.228 1.00 89.25 106 VAL A O 1
ATOM 865 N N . GLU A 1 107 ? -15.116 -0.499 18.312 1.00 89.44 107 GLU A N 1
ATOM 866 C CA . GLU A 1 107 ? -14.677 0.585 17.446 1.00 89.44 107 GLU A CA 1
ATOM 867 C C . GLU A 1 107 ? -15.859 1.480 17.088 1.00 89.44 107 GLU A C 1
ATOM 869 O O . GLU A 1 107 ? -16.898 1.007 16.625 1.00 89.44 107 GLU A O 1
ATOM 874 N N . LEU A 1 108 ? -15.701 2.783 17.302 1.00 89.62 108 LEU A N 1
ATOM 875 C CA . LEU A 1 108 ? -16.703 3.772 16.918 1.00 89.62 108 LEU A CA 1
ATOM 876 C C . LEU A 1 108 ? -16.655 4.067 15.421 1.00 89.62 108 LEU A C 1
ATOM 878 O O . LEU A 1 108 ? -15.582 4.172 14.826 1.00 89.62 108 LEU A O 1
ATOM 882 N N . ALA A 1 109 ? -17.820 4.347 14.847 1.00 86.00 109 ALA A N 1
ATOM 883 C CA . ALA A 1 109 ? -17.907 4.988 13.546 1.00 86.00 109 ALA A CA 1
ATOM 884 C C . ALA A 1 109 ? -17.285 6.407 13.587 1.00 86.00 109 ALA A C 1
ATOM 886 O O . ALA A 1 109 ? -17.403 7.102 14.603 1.00 86.00 109 ALA A O 1
ATOM 887 N N . PRO A 1 110 ? -16.680 6.899 12.487 1.00 79.19 110 PRO A N 1
ATOM 888 C CA . PRO A 1 110 ? -15.990 8.197 12.460 1.00 79.19 110 PRO A CA 1
ATOM 889 C C . PRO A 1 110 ? -16.858 9.395 12.877 1.00 79.19 110 PRO A C 1
ATOM 891 O O . PRO A 1 110 ? -16.356 10.372 13.431 1.00 79.19 110 PRO A O 1
ATOM 894 N N . THR A 1 111 ? -18.166 9.321 12.621 1.00 81.19 111 THR A N 1
ATOM 895 C CA . THR A 1 111 ? -19.147 10.381 12.901 1.00 81.19 111 THR A CA 1
ATOM 896 C C . THR A 1 111 ? -19.804 10.266 14.278 1.00 81.19 111 THR A C 1
ATOM 898 O O . THR A 1 111 ? -20.641 11.099 14.616 1.00 81.19 111 THR A O 1
ATOM 901 N N . ALA A 1 112 ? -19.473 9.245 15.073 1.00 84.31 112 ALA A N 1
ATOM 902 C CA . ALA A 1 112 ? -20.126 8.993 16.352 1.00 84.31 112 ALA A CA 1
ATOM 903 C C . ALA A 1 112 ? -19.634 9.932 17.469 1.00 84.31 112 ALA A C 1
ATOM 905 O O . ALA A 1 112 ? -18.435 10.201 17.616 1.00 84.31 112 ALA A O 1
ATOM 906 N N . ALA A 1 113 ? -20.571 10.383 18.309 1.00 84.38 113 ALA A N 1
ATOM 907 C CA . ALA A 1 113 ? -20.281 11.174 19.498 1.00 84.38 113 ALA A CA 1
ATOM 908 C C . ALA A 1 113 ? -19.692 10.280 20.604 1.00 84.38 113 ALA A C 1
ATOM 910 O O . ALA A 1 113 ? -20.390 9.484 21.233 1.00 84.38 113 ALA A O 1
ATOM 911 N N . ARG A 1 114 ? -18.383 10.420 20.849 1.00 84.25 114 ARG A N 1
ATOM 912 C CA . ARG A 1 114 ? -17.621 9.596 21.805 1.00 84.25 114 ARG A CA 1
ATOM 913 C C . ARG A 1 114 ? -18.255 9.566 23.196 1.00 84.25 114 ARG A C 1
ATOM 915 O O . ARG A 1 114 ? -18.398 8.496 23.776 1.00 84.25 114 ARG A O 1
ATOM 922 N N . GLU A 1 115 ? -18.602 10.726 23.738 1.00 85.56 115 GLU A N 1
ATOM 923 C CA . GLU A 1 115 ? -19.104 10.849 25.112 1.00 85.56 115 GLU A CA 1
ATOM 924 C C . GLU A 1 115 ? -20.470 10.180 25.283 1.00 85.56 115 GLU A C 1
ATOM 926 O O . GLU A 1 115 ? -20.690 9.460 26.257 1.00 85.56 115 GLU A O 1
ATOM 931 N N . GLU A 1 116 ? -21.358 10.340 24.302 1.00 87.31 116 GLU A N 1
ATOM 932 C CA . GLU A 1 116 ? -22.682 9.717 24.312 1.00 87.31 116 GLU A CA 1
ATOM 933 C C . GLU A 1 116 ? -22.577 8.192 24.257 1.00 87.31 116 GLU A C 1
ATOM 935 O O . GLU A 1 116 ? -23.224 7.490 25.037 1.00 87.31 116 GLU A O 1
ATOM 940 N N . VAL A 1 117 ? -21.718 7.666 23.380 1.00 87.06 117 VAL A N 1
ATOM 941 C CA . VAL A 1 117 ? -21.502 6.221 23.257 1.00 87.06 117 VAL A CA 1
ATOM 942 C C . VAL A 1 117 ? -20.826 5.659 24.510 1.00 87.06 117 VAL A C 1
ATOM 944 O O . VAL A 1 117 ? -21.257 4.618 25.000 1.00 87.06 117 VAL A O 1
ATOM 947 N N . ALA A 1 118 ? -19.850 6.356 25.103 1.00 87.62 118 ALA A N 1
ATOM 948 C CA . ALA A 1 118 ? -19.227 5.938 26.364 1.00 87.62 118 ALA A CA 1
ATOM 949 C C . ALA A 1 118 ? -20.258 5.805 27.496 1.00 87.62 118 ALA A C 1
ATOM 951 O O . ALA A 1 118 ? -20.256 4.816 28.233 1.00 87.62 118 ALA A O 1
ATOM 952 N N . GLN A 1 119 ? -21.174 6.772 27.611 1.00 87.25 119 GLN A N 1
ATOM 953 C CA . GLN A 1 119 ? -22.248 6.730 28.603 1.00 87.25 119 GLN A CA 1
ATOM 954 C C . GLN A 1 119 ? -23.253 5.608 28.329 1.00 87.25 119 GLN A C 1
ATOM 956 O O . GLN A 1 119 ? -23.704 4.959 29.273 1.00 87.25 119 GLN A O 1
ATOM 961 N N . LYS A 1 120 ? -23.613 5.364 27.061 1.00 89.38 120 LYS A N 1
ATOM 962 C CA . LYS A 1 120 ? -24.482 4.239 26.679 1.00 89.38 120 LYS A CA 1
ATOM 963 C C . LYS A 1 120 ? -23.832 2.899 27.039 1.00 89.38 120 LYS A C 1
ATOM 965 O O . LYS A 1 120 ? -24.488 2.061 27.650 1.00 89.38 120 LYS A O 1
ATOM 970 N N . LEU A 1 121 ? -22.547 2.725 26.727 1.00 88.75 121 LEU A N 1
ATOM 971 C CA . LEU A 1 121 ? -21.788 1.504 27.019 1.00 88.75 121 LEU A CA 1
ATOM 972 C C . LEU A 1 121 ? -21.633 1.260 28.526 1.00 88.75 121 LEU A C 1
ATOM 974 O O . LEU A 1 121 ? -21.800 0.132 28.978 1.00 88.75 121 LEU A O 1
ATOM 978 N N . GLY A 1 122 ? -21.389 2.309 29.318 1.00 87.38 122 GLY A N 1
ATOM 979 C CA . GLY A 1 122 ? -21.261 2.199 30.776 1.00 87.38 122 GLY A CA 1
ATOM 980 C C . GLY A 1 122 ? -22.561 1.847 31.509 1.00 87.38 122 GLY A C 1
ATOM 981 O O . GLY A 1 122 ? -22.516 1.444 32.667 1.00 87.38 122 GLY A O 1
ATOM 982 N N . LYS A 1 123 ? -23.721 1.980 30.852 1.00 89.62 123 LYS A N 1
ATOM 983 C CA . LYS A 1 123 ? -25.033 1.598 31.403 1.00 89.62 123 LYS A CA 1
ATOM 984 C C . LYS A 1 123 ? -25.424 0.153 31.083 1.00 89.62 123 LYS A C 1
ATOM 986 O O . LYS A 1 123 ? -26.473 -0.298 31.543 1.00 89.62 123 LYS A O 1
ATOM 991 N N . LEU A 1 124 ? -24.637 -0.563 30.278 1.00 88.31 124 LEU A N 1
ATOM 992 C CA . LEU A 1 124 ? -24.970 -1.927 29.883 1.00 88.31 124 LEU A CA 1
ATOM 993 C C . LEU A 1 124 ? -24.775 -2.908 31.049 1.00 88.31 124 LEU A C 1
ATOM 995 O O . LEU A 1 124 ? -23.751 -2.861 31.736 1.00 88.31 124 LEU A O 1
ATOM 999 N N . PRO A 1 125 ? -25.728 -3.833 31.265 1.00 83.94 125 PRO A N 1
ATOM 1000 C CA . PRO A 1 125 ? -25.607 -4.830 32.315 1.00 83.94 125 PRO A CA 1
ATOM 1001 C C . PRO A 1 125 ? -24.406 -5.735 32.038 1.00 83.94 125 PRO A C 1
ATOM 1003 O O . PRO A 1 125 ? -24.249 -6.262 30.938 1.00 83.94 125 PRO A O 1
ATOM 1006 N N . GLY A 1 126 ? -23.560 -5.918 33.052 1.00 83.19 126 GLY A N 1
ATOM 1007 C CA . GLY A 1 126 ? -22.386 -6.781 32.961 1.00 83.19 126 GLY A CA 1
ATOM 1008 C C . GLY A 1 126 ? -21.095 -6.090 32.504 1.00 83.19 126 GLY A C 1
ATOM 1009 O O . GLY A 1 126 ? -20.039 -6.718 32.559 1.00 83.19 126 GLY A O 1
ATOM 1010 N N . VAL A 1 127 ? -21.141 -4.808 32.131 1.00 87.06 127 VAL A N 1
ATOM 1011 C CA . VAL A 1 127 ? -19.938 -3.990 31.908 1.00 87.06 127 VAL A CA 1
ATOM 1012 C C . VAL A 1 127 ? -19.472 -3.418 33.247 1.00 87.06 127 VAL A C 1
ATOM 1014 O O . VAL A 1 127 ? -20.225 -2.725 33.926 1.00 87.06 127 VAL A O 1
ATOM 1017 N N . THR A 1 128 ? -18.236 -3.712 33.648 1.00 86.00 128 THR A N 1
ATOM 1018 C CA . THR A 1 128 ? -17.652 -3.241 34.918 1.00 86.00 128 THR A CA 1
ATOM 1019 C C . THR A 1 128 ? -16.842 -1.964 34.742 1.00 86.00 128 THR A C 1
ATOM 1021 O O . THR A 1 128 ? -16.818 -1.115 35.633 1.00 86.00 128 THR A O 1
ATOM 1024 N N . LYS A 1 129 ? -16.186 -1.802 33.589 1.00 86.38 129 LYS A N 1
ATOM 1025 C CA . LYS A 1 129 ? -15.348 -0.640 33.282 1.00 86.38 129 LYS A CA 1
ATOM 1026 C C . LYS A 1 129 ? -15.364 -0.342 31.788 1.00 86.38 129 LYS A C 1
ATOM 1028 O O . LYS A 1 129 ? -15.313 -1.254 30.970 1.00 86.38 129 LYS A O 1
ATOM 1033 N N . VAL A 1 130 ? -15.383 0.946 31.447 1.00 87.69 130 VAL A N 1
ATOM 1034 C CA . VAL A 1 130 ? -15.239 1.446 30.074 1.00 87.69 130 VAL A CA 1
ATOM 1035 C C . VAL A 1 130 ? -13.975 2.290 30.007 1.00 87.69 130 VAL A C 1
ATOM 1037 O O . VAL A 1 130 ? -13.870 3.301 30.698 1.00 87.69 130 VAL A O 1
ATOM 1040 N N . THR A 1 131 ? -13.012 1.882 29.186 1.00 86.00 131 THR A N 1
ATOM 1041 C CA . THR A 1 131 ? -11.771 2.633 28.962 1.00 86.00 131 THR A CA 1
ATOM 1042 C C . THR A 1 131 ? -11.750 3.130 27.528 1.00 86.00 131 THR A C 1
ATOM 1044 O O . THR A 1 131 ? -11.912 2.352 26.594 1.00 86.00 131 THR A O 1
ATOM 1047 N N . ALA A 1 132 ? -11.587 4.437 27.353 1.00 85.25 132 ALA A N 1
ATOM 1048 C CA . ALA A 1 132 ? -11.535 5.056 26.040 1.00 85.25 132 ALA A CA 1
ATOM 1049 C C . ALA A 1 132 ? -10.089 5.107 25.551 1.00 85.25 132 ALA A C 1
ATOM 1051 O O . ALA A 1 132 ? -9.229 5.661 26.235 1.00 85.25 132 ALA A O 1
ATOM 1052 N N . TYR A 1 133 ? -9.844 4.571 24.365 1.00 82.12 133 TYR A N 1
ATOM 1053 C CA . TYR A 1 133 ? -8.532 4.506 23.748 1.00 82.12 133 TYR A CA 1
ATOM 1054 C C . TYR A 1 133 ? -8.590 5.103 22.348 1.00 82.12 133 TYR A C 1
ATOM 1056 O O . TYR A 1 133 ? -9.518 4.861 21.580 1.00 82.12 133 TYR A O 1
ATOM 1064 N N . GLU A 1 134 ? -7.603 5.916 22.010 1.00 78.88 134 GLU A N 1
ATOM 1065 C CA . GLU A 1 134 ? -7.531 6.562 20.708 1.00 78.88 134 GLU A CA 1
ATOM 1066 C C . GLU A 1 134 ? -6.199 6.205 20.077 1.00 78.88 134 GLU A C 1
ATOM 1068 O O . GLU A 1 134 ? -5.136 6.539 20.603 1.00 78.88 134 GLU A O 1
ATOM 1073 N N . ARG A 1 135 ? -6.265 5.482 18.959 1.00 73.62 135 ARG A N 1
ATOM 1074 C CA . ARG A 1 135 ? -5.086 5.074 18.208 1.00 73.62 135 ARG A CA 1
ATOM 1075 C C . ARG A 1 135 ? -5.088 5.759 16.863 1.00 73.62 135 ARG A C 1
ATOM 1077 O O . ARG A 1 135 ? -5.998 5.595 16.055 1.00 73.62 135 ARG A O 1
ATOM 1084 N N . VAL A 1 136 ? -4.006 6.463 16.584 1.00 68.25 136 VAL A N 1
ATOM 1085 C CA . VAL A 1 136 ? -3.703 6.899 15.227 1.00 68.25 136 VAL A CA 1
ATOM 1086 C C . VAL A 1 136 ? -3.011 5.726 14.534 1.00 68.25 136 VAL A C 1
ATOM 1088 O O . VAL A 1 136 ? -1.826 5.476 14.752 1.00 68.25 136 VAL A O 1
ATOM 1091 N N . LEU A 1 137 ? -3.766 4.939 13.761 1.00 63.81 137 LEU A N 1
ATOM 1092 C CA . LEU A 1 137 ? -3.196 3.857 12.957 1.00 63.81 137 LEU A CA 1
ATOM 1093 C C . LEU A 1 137 ? -2.522 4.453 11.729 1.00 63.81 137 LEU A C 1
ATOM 1095 O O . LEU A 1 137 ? -3.139 4.572 10.678 1.00 63.81 137 LEU A O 1
ATOM 1099 N N . THR A 1 138 ? -1.255 4.836 11.848 1.00 59.44 138 THR A N 1
ATOM 1100 C CA . THR A 1 138 ? -0.458 5.189 10.672 1.00 59.44 138 THR A CA 1
ATOM 1101 C C . THR A 1 138 ? -0.274 3.915 9.842 1.00 59.44 138 THR A C 1
ATOM 1103 O O . THR A 1 138 ? 0.414 3.001 10.309 1.00 59.44 138 THR A O 1
ATOM 1106 N N . PRO A 1 139 ? -0.895 3.790 8.651 1.00 60.00 139 PRO A N 1
ATOM 1107 C CA . PRO A 1 139 ? -0.684 2.615 7.820 1.00 60.00 139 PRO A CA 1
ATOM 1108 C C . PRO A 1 139 ? 0.807 2.498 7.475 1.00 60.00 139 PRO A C 1
ATOM 1110 O O . PRO A 1 139 ? 1.497 3.523 7.388 1.00 60.00 139 PRO A O 1
ATOM 1113 N N . PRO A 1 140 ? 1.327 1.272 7.275 1.00 59.69 140 PRO A N 1
ATOM 1114 C CA . PRO A 1 140 ? 2.711 1.098 6.869 1.00 59.69 140 PRO A CA 1
ATOM 1115 C C . PRO A 1 140 ? 2.955 1.899 5.583 1.00 59.69 140 PRO A C 1
ATOM 1117 O O . PRO A 1 140 ? 2.113 1.886 4.677 1.00 59.69 140 PRO A O 1
ATOM 1120 N N . PRO A 1 141 ? 4.072 2.634 5.498 1.00 62.88 141 PRO A N 1
ATOM 1121 C CA . PRO A 1 141 ? 4.297 3.549 4.398 1.00 62.88 141 PRO A CA 1
ATOM 1122 C C . PRO A 1 141 ? 4.488 2.744 3.103 1.00 62.88 141 PRO A C 1
ATOM 1124 O O . PRO A 1 141 ? 5.487 2.052 2.920 1.00 62.88 141 PRO A O 1
ATOM 1127 N N . VAL A 1 142 ? 3.504 2.808 2.203 1.00 64.50 142 VAL A N 1
ATOM 1128 C CA . VAL A 1 142 ? 3.569 2.174 0.878 1.00 64.50 142 VAL A CA 1
ATOM 1129 C C . VAL A 1 142 ? 4.104 3.172 -0.152 1.00 64.50 142 VAL A C 1
ATOM 1131 O O . VAL A 1 142 ? 3.690 4.333 -0.138 1.00 64.50 142 VAL A O 1
ATOM 1134 N N . PRO A 1 143 ? 5.029 2.778 -1.047 1.00 70.69 143 PRO A N 1
ATOM 1135 C CA . PRO A 1 143 ? 5.527 3.676 -2.081 1.00 70.69 143 PRO A CA 1
ATOM 1136 C C . PRO A 1 143 ? 4.386 4.125 -3.001 1.00 70.69 143 PRO A C 1
ATOM 1138 O O . PRO A 1 143 ? 3.482 3.355 -3.327 1.00 70.69 143 PRO A O 1
ATOM 1141 N N . SER A 1 144 ? 4.419 5.389 -3.426 1.00 77.50 144 SER A N 1
ATOM 1142 C CA . SER A 1 144 ? 3.376 5.946 -4.291 1.00 77.50 144 SER A CA 1
ATOM 1143 C C . SER A 1 144 ? 3.355 5.256 -5.664 1.00 77.50 144 SER A C 1
ATOM 1145 O O . SER A 1 144 ? 4.402 4.903 -6.211 1.00 77.50 144 SER A O 1
ATOM 1147 N N . LEU A 1 145 ? 2.166 5.116 -6.268 1.00 80.00 145 LEU A N 1
ATOM 1148 C CA . LEU A 1 145 ? 2.011 4.578 -7.633 1.00 80.00 145 LEU A CA 1
ATOM 1149 C C . LEU A 1 145 ? 2.884 5.328 -8.651 1.00 80.00 145 LEU A C 1
ATOM 1151 O O . LEU A 1 145 ? 3.478 4.713 -9.532 1.00 80.00 145 LEU A O 1
ATOM 1155 N N . ALA A 1 146 ? 3.019 6.647 -8.483 1.00 78.38 146 ALA A N 1
ATOM 1156 C CA . ALA A 1 146 ? 3.891 7.480 -9.306 1.00 78.38 146 ALA A CA 1
ATOM 1157 C C . ALA A 1 146 ? 5.366 7.053 -9.211 1.00 78.38 146 ALA A C 1
ATOM 1159 O O . ALA A 1 146 ? 6.051 6.980 -10.229 1.00 78.38 146 ALA A O 1
ATOM 1160 N N . ARG A 1 147 ? 5.850 6.712 -8.008 1.00 81.75 147 ARG A N 1
ATOM 1161 C CA . ARG A 1 147 ? 7.219 6.219 -7.801 1.00 81.75 147 ARG A CA 1
ATOM 1162 C C . ARG A 1 147 ? 7.417 4.844 -8.435 1.00 81.75 147 ARG A C 1
ATOM 1164 O O . ARG A 1 147 ? 8.436 4.628 -9.080 1.00 81.75 147 ARG A O 1
ATOM 1171 N N . ILE A 1 148 ? 6.436 3.948 -8.319 1.00 84.38 148 ILE A N 1
ATOM 1172 C CA . ILE A 1 148 ? 6.468 2.627 -8.971 1.00 84.38 148 ILE A CA 1
ATOM 1173 C C . ILE A 1 148 ? 6.565 2.785 -10.496 1.00 84.38 148 ILE A C 1
ATOM 1175 O O . ILE A 1 148 ? 7.432 2.179 -11.127 1.00 84.38 148 ILE A O 1
ATOM 1179 N N . ALA A 1 149 ? 5.733 3.648 -11.085 1.00 84.62 149 ALA A N 1
ATOM 1180 C CA . ALA A 1 149 ? 5.760 3.932 -12.518 1.00 84.62 149 ALA A CA 1
ATOM 1181 C C . ALA A 1 149 ? 7.098 4.550 -12.964 1.00 84.62 149 ALA A C 1
ATOM 1183 O O . ALA A 1 149 ? 7.649 4.145 -13.987 1.00 84.62 149 ALA A O 1
ATOM 1184 N N . ALA A 1 150 ? 7.656 5.476 -12.179 1.00 84.69 150 ALA A N 1
ATOM 1185 C CA . ALA A 1 150 ? 8.950 6.090 -12.467 1.00 84.69 150 ALA A CA 1
ATOM 1186 C C . ALA A 1 150 ? 10.111 5.077 -12.412 1.00 84.69 150 ALA A C 1
ATOM 1188 O O . ALA A 1 150 ? 10.997 5.125 -13.264 1.00 84.69 150 ALA A O 1
ATOM 1189 N N . ILE A 1 151 ? 10.090 4.117 -11.475 1.00 86.69 151 ILE A N 1
ATOM 1190 C CA . ILE A 1 151 ? 11.076 3.022 -11.423 1.00 86.69 151 ILE A CA 1
ATOM 1191 C C . ILE A 1 151 ? 10.954 2.146 -12.672 1.00 86.69 151 ILE A C 1
ATOM 1193 O O . ILE A 1 151 ? 11.959 1.856 -13.318 1.00 86.69 151 ILE A O 1
ATOM 1197 N N . ALA A 1 152 ? 9.735 1.748 -13.041 1.00 87.56 152 ALA A N 1
ATOM 1198 C CA . ALA A 1 152 ? 9.511 0.928 -14.228 1.00 87.56 152 ALA A CA 1
ATOM 1199 C C . ALA A 1 152 ? 10.001 1.634 -15.506 1.00 87.56 152 ALA A C 1
ATOM 1201 O O . ALA A 1 152 ? 10.726 1.038 -16.305 1.00 87.56 152 ALA A O 1
ATOM 1202 N N . ALA A 1 153 ? 9.678 2.922 -15.665 1.00 85.62 153 ALA A N 1
ATOM 1203 C CA . ALA A 1 153 ? 10.153 3.741 -16.778 1.00 85.62 153 ALA A CA 1
ATOM 1204 C C . ALA A 1 153 ? 11.686 3.855 -16.799 1.00 85.62 153 ALA A C 1
ATOM 1206 O O . ALA A 1 153 ? 12.298 3.719 -17.860 1.00 85.62 153 ALA A O 1
ATOM 1207 N N . PHE A 1 154 ? 12.323 4.033 -15.637 1.00 87.62 154 PHE A N 1
ATOM 1208 C CA . PHE A 1 154 ? 13.780 4.078 -15.516 1.00 87.62 154 PHE A CA 1
ATOM 1209 C C . PHE A 1 154 ? 14.436 2.758 -15.947 1.00 87.62 154 PHE A C 1
ATOM 1211 O O . PHE A 1 154 ? 15.355 2.766 -16.762 1.00 87.62 154 PHE A O 1
ATOM 1218 N N . VAL A 1 155 ? 13.938 1.614 -15.470 1.00 90.94 155 VAL A N 1
ATOM 1219 C CA . VAL A 1 155 ? 14.495 0.292 -15.815 1.00 90.94 155 VAL A CA 1
ATOM 1220 C C . VAL A 1 155 ? 14.364 0.007 -17.312 1.00 90.94 155 VAL A C 1
ATOM 1222 O O . VAL A 1 155 ? 15.333 -0.406 -17.953 1.00 90.94 155 VAL A O 1
ATOM 1225 N N . LEU A 1 156 ? 13.188 0.263 -17.890 1.00 88.06 156 LEU A N 1
ATOM 1226 C CA . LEU A 1 156 ? 12.952 0.043 -19.317 1.00 88.06 156 LEU A CA 1
ATOM 1227 C C . LEU A 1 156 ? 13.826 0.958 -20.178 1.00 88.06 156 LEU A C 1
ATOM 1229 O O . LEU A 1 156 ? 14.483 0.490 -21.108 1.00 88.06 156 LEU A O 1
ATOM 1233 N N . SER A 1 157 ? 13.872 2.251 -19.855 1.00 83.69 157 SER A N 1
ATOM 1234 C CA . SER A 1 157 ? 14.677 3.225 -20.600 1.00 83.69 157 SER A CA 1
ATOM 1235 C C . SER A 1 157 ? 16.173 2.942 -20.508 1.00 83.69 157 SER A C 1
ATOM 1237 O O . SER A 1 157 ? 16.874 3.079 -21.512 1.00 83.69 157 SER A O 1
ATOM 1239 N N . LEU A 1 158 ? 16.661 2.462 -19.361 1.00 88.50 158 LEU A N 1
ATOM 1240 C CA . LEU A 1 158 ? 18.049 2.035 -19.200 1.00 88.50 158 LEU A CA 1
ATOM 1241 C C . LEU A 1 158 ? 18.359 0.827 -20.091 1.00 88.50 158 LEU A C 1
ATOM 1243 O O . LEU A 1 158 ? 19.374 0.821 -20.788 1.00 88.50 158 LEU A O 1
ATOM 1247 N N . GLY A 1 159 ? 17.459 -0.159 -20.126 1.00 88.00 159 GLY A N 1
ATOM 1248 C CA . GLY A 1 159 ? 17.570 -1.313 -21.017 1.00 88.00 159 GLY A CA 1
ATOM 1249 C C . GLY A 1 159 ? 17.645 -0.905 -22.490 1.00 88.00 159 GLY A C 1
ATOM 1250 O O . GLY A 1 159 ? 18.548 -1.340 -23.208 1.00 88.00 159 GLY A O 1
ATOM 1251 N N . PHE A 1 160 ? 16.758 -0.010 -22.934 1.00 85.56 160 PHE A N 1
ATOM 1252 C CA . PHE A 1 160 ? 16.792 0.531 -24.296 1.00 85.56 160 PHE A CA 1
ATOM 1253 C C . PHE A 1 160 ? 18.077 1.314 -24.582 1.00 85.56 160 PHE A C 1
ATOM 1255 O O . PHE A 1 160 ? 18.695 1.113 -25.629 1.00 85.56 160 PHE A O 1
ATOM 1262 N N . CYS A 1 161 ? 18.513 2.159 -23.648 1.00 88.69 161 CYS A N 1
ATOM 1263 C CA . CYS A 1 161 ? 19.741 2.938 -23.768 1.00 88.69 161 CYS A CA 1
ATOM 1264 C C . CYS A 1 161 ? 20.964 2.034 -23.976 1.00 88.69 161 CYS A C 1
ATOM 1266 O O . CYS A 1 161 ? 21.742 2.247 -24.909 1.00 88.69 161 CYS A O 1
ATOM 1268 N N . LEU A 1 162 ? 21.103 0.979 -23.171 1.00 88.69 162 LEU A N 1
ATOM 1269 C CA . LEU A 1 162 ? 22.201 0.022 -23.302 1.00 88.69 162 LEU A CA 1
ATOM 1270 C C . LEU A 1 162 ? 22.108 -0.764 -24.613 1.00 88.69 162 LEU A C 1
ATOM 1272 O O . LEU A 1 162 ? 23.098 -0.872 -25.335 1.00 88.69 162 LEU A O 1
ATOM 1276 N N . PHE A 1 163 ? 20.923 -1.266 -24.962 1.00 87.38 163 PHE A N 1
ATOM 1277 C CA . PHE A 1 163 ? 20.726 -2.055 -26.177 1.00 87.38 163 PHE A CA 1
ATOM 1278 C C . PHE A 1 163 ? 21.060 -1.263 -27.448 1.00 87.38 163 PHE A C 1
ATOM 1280 O O . PHE A 1 163 ? 21.852 -1.712 -28.285 1.00 87.38 163 PHE A O 1
ATOM 1287 N N . PHE A 1 164 ? 20.488 -0.067 -27.596 1.00 82.75 164 PHE A N 1
ATOM 1288 C CA . PHE A 1 164 ? 20.748 0.779 -28.758 1.00 82.75 164 PHE A CA 1
ATOM 1289 C C . PHE A 1 164 ? 22.162 1.356 -28.742 1.00 82.75 164 PHE A C 1
ATOM 1291 O O . PHE A 1 164 ? 22.770 1.453 -29.808 1.00 82.75 164 PHE A O 1
ATOM 1298 N N . GLY A 1 165 ? 22.715 1.652 -27.563 1.00 82.50 165 GLY A N 1
ATOM 1299 C CA . GLY A 1 165 ? 24.089 2.123 -27.409 1.00 82.50 165 GLY A CA 1
ATOM 1300 C C . GLY A 1 165 ? 25.106 1.086 -27.877 1.00 82.50 165 GLY A C 1
ATOM 1301 O O . GLY A 1 165 ? 25.946 1.387 -28.723 1.00 82.50 165 GLY A O 1
ATOM 1302 N N . VAL A 1 166 ? 24.979 -0.163 -27.418 1.00 86.19 166 VAL A N 1
ATOM 1303 C CA . VAL A 1 166 ? 25.845 -1.275 -27.848 1.00 86.19 166 VAL A CA 1
ATOM 1304 C C . VAL A 1 166 ? 25.701 -1.529 -29.348 1.00 86.19 166 VAL A C 1
ATOM 1306 O O . VAL A 1 166 ? 26.700 -1.695 -30.049 1.00 86.19 166 VAL A O 1
ATOM 1309 N N . ARG A 1 167 ? 24.472 -1.521 -29.875 1.00 84.12 167 ARG A N 1
ATOM 1310 C CA . ARG A 1 167 ? 24.221 -1.753 -31.305 1.00 84.12 167 ARG A CA 1
ATOM 1311 C C . ARG A 1 167 ? 24.793 -0.640 -32.185 1.00 84.12 167 ARG A C 1
ATOM 1313 O O . ARG A 1 167 ? 25.334 -0.945 -33.249 1.00 84.12 167 ARG A O 1
ATOM 1320 N N . ALA A 1 168 ? 24.674 0.618 -31.766 1.00 81.50 168 ALA A N 1
ATOM 1321 C CA . ALA A 1 168 ? 25.271 1.754 -32.460 1.00 81.50 168 ALA A CA 1
ATOM 1322 C C . ALA A 1 168 ? 26.803 1.667 -32.414 1.00 81.50 168 ALA A C 1
ATOM 1324 O O . ALA A 1 168 ? 27.441 1.665 -33.464 1.00 81.50 168 ALA A O 1
ATOM 1325 N N . ALA A 1 169 ? 27.386 1.463 -31.229 1.00 81.62 169 ALA A N 1
ATOM 1326 C CA . ALA A 1 169 ? 28.833 1.347 -31.049 1.00 81.62 169 ALA A CA 1
ATOM 1327 C C . ALA A 1 169 ? 29.442 0.204 -31.880 1.00 81.62 169 ALA A C 1
ATOM 1329 O O . ALA A 1 169 ? 30.444 0.407 -32.564 1.00 81.62 169 ALA A O 1
ATOM 1330 N N . ALA A 1 170 ? 28.812 -0.976 -31.894 1.00 84.31 170 ALA A N 1
ATOM 1331 C CA . ALA A 1 170 ? 29.278 -2.120 -32.677 1.00 84.31 170 ALA A CA 1
ATOM 1332 C C . ALA A 1 170 ? 29.263 -1.840 -34.190 1.00 84.31 170 ALA A C 1
ATOM 1334 O O . ALA A 1 170 ? 30.198 -2.207 -34.906 1.00 84.31 170 ALA A O 1
ATOM 1335 N N . LYS A 1 171 ? 28.223 -1.161 -34.693 1.00 80.00 171 LYS A N 1
ATOM 1336 C CA . LYS A 1 171 ? 28.143 -0.771 -36.107 1.00 80.00 171 LYS A CA 1
ATOM 1337 C C . LYS A 1 171 ? 29.176 0.293 -36.466 1.00 80.00 171 LYS A C 1
ATOM 1339 O O . LYS A 1 171 ? 29.843 0.144 -37.488 1.00 80.00 171 LYS A O 1
ATOM 1344 N N . SER A 1 172 ? 29.338 1.329 -35.646 1.00 79.25 172 SER A N 1
ATOM 1345 C CA . SER A 1 172 ? 30.353 2.365 -35.870 1.00 79.25 172 SER A CA 1
ATOM 1346 C C . SER A 1 172 ? 31.768 1.778 -35.820 1.00 79.25 172 SER A C 1
ATOM 1348 O O . SER A 1 172 ? 32.598 2.121 -36.657 1.00 79.25 172 SER A O 1
ATOM 1350 N N . GLN A 1 173 ? 32.033 0.826 -34.917 1.00 83.31 173 GLN A N 1
ATOM 1351 C CA . GLN A 1 173 ? 33.315 0.120 -34.858 1.00 83.31 173 GLN A CA 1
ATOM 1352 C C . GLN A 1 173 ? 33.573 -0.717 -36.118 1.00 83.31 173 GLN A C 1
ATOM 1354 O O . GLN A 1 173 ? 34.705 -0.751 -36.599 1.00 83.31 173 GLN A O 1
ATOM 1359 N N . LYS A 1 174 ? 32.550 -1.389 -36.662 1.00 83.81 174 LYS A N 1
ATOM 1360 C CA . LYS A 1 174 ? 32.677 -2.154 -37.910 1.00 83.81 174 LYS A CA 1
ATOM 1361 C C . LYS A 1 174 ? 33.030 -1.243 -39.088 1.00 83.81 174 LYS A C 1
ATOM 1363 O O . LYS A 1 174 ? 33.993 -1.534 -39.787 1.00 83.81 174 LYS A O 1
ATOM 1368 N N . LEU A 1 175 ? 32.315 -0.127 -39.243 1.00 78.19 175 LEU A N 1
ATOM 1369 C CA . LEU A 1 175 ? 32.587 0.859 -40.295 1.00 78.19 175 LEU A CA 1
ATOM 1370 C C . LEU A 1 175 ? 34.003 1.433 -40.184 1.00 78.19 175 LEU A C 1
ATOM 1372 O O . LEU A 1 175 ? 34.738 1.467 -41.163 1.00 78.19 175 LEU A O 1
ATOM 1376 N N . TRP A 1 176 ? 34.428 1.789 -38.971 1.00 78.00 176 TRP A N 1
ATOM 1377 C CA . TRP A 1 176 ? 35.783 2.286 -38.737 1.00 78.00 176 TRP A CA 1
ATOM 1378 C C . TRP A 1 176 ? 36.864 1.246 -39.069 1.00 78.00 176 TRP A C 1
ATOM 1380 O O . TRP A 1 176 ? 37.919 1.578 -39.611 1.00 78.00 176 TRP A O 1
ATOM 1390 N N . ARG A 1 177 ? 36.622 -0.036 -38.765 1.00 81.38 177 ARG A N 1
ATOM 1391 C CA . ARG A 1 177 ? 37.532 -1.130 -39.145 1.00 81.38 177 ARG A CA 1
ATOM 1392 C C . ARG A 1 177 ? 37.614 -1.311 -40.659 1.00 81.38 177 ARG A C 1
ATOM 1394 O O . ARG A 1 177 ? 38.708 -1.523 -41.164 1.00 81.38 177 ARG A O 1
ATOM 1401 N N . GLU A 1 178 ? 36.493 -1.221 -41.367 1.00 80.75 178 GLU A N 1
ATOM 1402 C CA . GLU A 1 178 ? 36.455 -1.311 -42.831 1.00 80.75 178 GLU A CA 1
ATOM 1403 C C . GLU A 1 178 ? 37.206 -0.135 -43.477 1.00 80.75 178 GLU A C 1
ATOM 1405 O O . GLU A 1 178 ? 38.092 -0.353 -44.300 1.00 80.75 178 GLU A O 1
ATOM 1410 N N . GLU A 1 179 ? 36.949 1.100 -43.039 1.00 76.38 179 GLU A N 1
ATOM 1411 C CA . GLU A 1 179 ? 37.642 2.294 -43.546 1.00 76.38 179 GLU A CA 1
ATOM 1412 C C . GLU A 1 179 ? 39.147 2.283 -43.225 1.00 76.38 179 GLU A C 1
ATOM 1414 O O . GLU A 1 179 ? 39.976 2.591 -44.083 1.00 76.38 179 GLU A O 1
ATOM 1419 N N . SER A 1 180 ? 39.535 1.867 -42.015 1.00 75.31 180 SER A N 1
ATOM 1420 C CA . SER A 1 180 ? 40.955 1.748 -41.646 1.00 75.31 180 SER A CA 1
ATOM 1421 C C . SER A 1 180 ? 41.681 0.615 -42.377 1.00 75.31 180 SER A C 1
ATOM 1423 O O . SER A 1 180 ? 42.873 0.752 -42.664 1.00 75.31 180 SER A O 1
ATOM 1425 N N . ALA A 1 181 ? 40.990 -0.476 -42.720 1.00 80.25 181 ALA A N 1
ATOM 1426 C CA . ALA A 1 181 ? 41.539 -1.537 -43.561 1.00 80.25 181 ALA A CA 1
ATOM 1427 C C . ALA A 1 181 ? 41.781 -1.039 -44.995 1.00 80.25 181 ALA A C 1
ATOM 1429 O O . ALA A 1 181 ? 42.875 -1.230 -45.522 1.00 80.25 181 ALA A O 1
ATOM 1430 N N . LEU A 1 182 ? 40.826 -0.305 -45.578 1.00 75.50 182 LEU A N 1
ATOM 1431 C CA . LEU A 1 182 ? 40.976 0.303 -46.908 1.00 75.50 182 LEU A CA 1
ATOM 1432 C C . LEU A 1 182 ? 42.180 1.254 -46.983 1.00 75.50 182 LEU A C 1
ATOM 1434 O O . LEU A 1 182 ? 42.924 1.239 -47.963 1.00 75.50 182 LEU A O 1
ATOM 1438 N N . LEU A 1 183 ? 42.425 2.043 -45.932 1.00 70.94 183 LEU A N 1
ATOM 1439 C CA . LEU A 1 183 ? 43.622 2.887 -45.851 1.00 70.94 183 LEU A CA 1
ATOM 1440 C C . LEU A 1 183 ? 44.910 2.065 -45.785 1.00 70.94 183 LEU A C 1
ATOM 1442 O O . LEU A 1 183 ? 45.889 2.416 -46.443 1.00 70.94 183 LEU A O 1
ATOM 1446 N N . ARG A 1 184 ? 44.917 0.967 -45.025 1.00 73.50 184 ARG A N 1
ATOM 1447 C CA . ARG A 1 184 ? 46.087 0.089 -44.896 1.00 73.50 184 ARG A CA 1
ATOM 1448 C C . ARG A 1 184 ? 46.429 -0.609 -46.216 1.00 73.50 184 ARG A C 1
ATOM 1450 O O . ARG A 1 184 ? 47.603 -0.686 -46.571 1.00 73.50 184 ARG A O 1
ATOM 1457 N N . ASP A 1 185 ? 45.418 -1.049 -46.959 1.00 75.19 185 ASP A N 1
ATOM 1458 C CA . ASP A 1 185 ? 45.591 -1.750 -48.236 1.00 75.19 185 ASP A CA 1
ATOM 1459 C C . ASP A 1 185 ? 45.941 -0.804 -49.396 1.00 75.19 185 ASP A C 1
ATOM 1461 O O . ASP A 1 185 ? 46.563 -1.220 -50.374 1.00 75.19 185 ASP A O 1
ATOM 1465 N N . SER A 1 186 ? 45.626 0.489 -49.272 1.00 69.56 186 SER A N 1
ATOM 1466 C CA . SER A 1 186 ? 45.900 1.496 -50.306 1.00 69.56 186 SER A CA 1
ATOM 1467 C C . SER A 1 186 ? 47.390 1.812 -50.540 1.00 69.56 186 SER A C 1
ATOM 1469 O O . SER A 1 186 ? 47.706 2.540 -51.480 1.00 69.56 186 SER A O 1
ATOM 1471 N N . ARG A 1 187 ? 48.315 1.273 -49.722 1.00 60.44 187 ARG A N 1
ATOM 1472 C CA . ARG A 1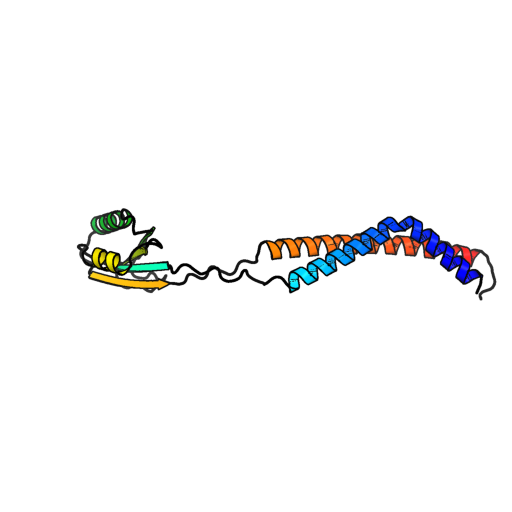 187 ? 49.781 1.505 -49.783 1.00 60.44 187 ARG A CA 1
ATOM 1473 C C . ARG A 1 187 ? 50.195 2.983 -49.876 1.00 60.44 187 ARG A C 1
ATOM 1475 O O . ARG A 1 187 ? 51.293 3.293 -50.337 1.00 60.44 187 ARG A O 1
ATOM 1482 N N . LEU A 1 188 ? 49.336 3.900 -49.440 1.00 60.50 188 LEU A N 1
ATOM 1483 C CA . LEU A 1 188 ? 49.694 5.305 -49.305 1.00 60.50 188 LEU A CA 1
ATOM 1484 C C . LEU A 1 188 ? 50.743 5.436 -48.186 1.00 60.50 188 LEU A C 1
ATOM 1486 O O . LEU A 1 188 ? 50.621 4.747 -47.168 1.00 60.50 188 LEU A O 1
ATOM 1490 N N . PRO A 1 189 ? 51.789 6.267 -48.359 1.00 46.34 189 PRO A N 1
ATOM 1491 C CA . PRO A 1 189 ? 52.801 6.447 -47.325 1.00 46.34 189 PRO A CA 1
ATOM 1492 C C . PRO A 1 189 ? 52.136 6.922 -46.023 1.00 46.34 189 PRO A C 1
ATOM 1494 O O . PRO A 1 189 ? 51.182 7.708 -46.088 1.00 46.34 189 PRO A O 1
ATOM 1497 N N . PRO A 1 190 ? 52.598 6.450 -44.849 1.00 53.78 190 PRO A N 1
ATOM 1498 C CA . PRO A 1 190 ? 52.079 6.936 -43.578 1.00 53.78 190 PRO A CA 1
ATOM 1499 C C . PRO A 1 190 ? 52.317 8.449 -43.490 1.00 53.78 190 PRO A C 1
ATOM 1501 O O . PRO A 1 190 ? 53.401 8.927 -43.824 1.00 53.78 190 PRO A O 1
ATOM 1504 N N . LEU A 1 191 ? 51.269 9.183 -43.105 1.00 51.09 191 LEU A N 1
ATOM 1505 C CA . LEU A 1 191 ? 51.345 10.608 -42.770 1.00 51.09 191 LEU A CA 1
ATOM 1506 C C . LEU A 1 191 ? 52.173 10.825 -41.504 1.00 51.09 191 LEU A C 1
ATOM 1508 O O . LEU A 1 191 ? 51.999 10.022 -40.559 1.00 51.09 191 LEU A O 1
#

pLDDT: mean 79.27, std 9.9, range [46.34, 92.5]

Sequence (191 aa):
MRAFLFLSADFLRANLRQALTILVWILSVGLVLSSATALWALPLYPAPKETQPHRLFFLTLSPLLSEAEITKLGWTIWSWPEIAWVSFRFPGENDPEPFQERTLVVELAPTAAREEVAQKLGKLPGVTKVTAYERVLTPPPVPSLARIAAIAAFVLSLGFCLFFGVRAAAKSQKLWREESALLRDSRLPPL

Secondary structure (DSSP, 8-state):
-HHHHHHHHHHHHHHHTTHHHHHHHHHHHHHHHHHHHHHHHS-SS-------EEEEEEEEEPTT--HHHHHHHHHHHHTSTTEEEEEEE-TT--SSS--SS-EEEEEEPTTS-HHHHHHHHHTSTTEEEEEEEEEE-----PPPHHHHHHHHHHHHHHHHHHHHHHHHHHHHHHHHHHHHHHHHHTTPPP-

Foldseek 3Di:
DVVVVVVVVVLVVVVVVVVVLVVLLVVLVVLLVVLVVLLVPADQFPDQDPQQKFKKKKFFFAPPDDPVRVVVVQVVLCPDPQWDDKDWDDAQDPPPHHDNGTIIITTTDSPHDPVVVQVVSVPDPGGPDIDIDIDRPRDDGDGDPSSVVSVVSNVVSVVSNVVSVVVSVVVSVVVVVVVVVVVVVVPDPDD